Protein AF-F6TIZ2-F1 (afdb_monomer_lite)

Secondary structure (DSSP, 8-state):
--PPP-PPP------------------------PPPP-PPPP---PPPPTT-PPPPPP-----------EEEEETS-HHHHHHHHHHHHTTS--EEEE-TTSTTHHHHHHHHHHHT--EEEEE-SSSS--SSGGGGS--TTB-TTSSB-HHHHHHHHHHHT---HHHHHHHHHHHHHHHHHHHSS--S-EEEGGGGGGSTT----TT-

Foldseek 3Di:
DDDDDDDDDDDDDDDDDDDDDDDDDDDDDDDDDDDDDDDDDDDDDDPDPPDDDDPDDDPDPDPDDDDAAEAEAQQQDPVSLVVQLVCVVVVNHQAYEADLQHPRRLVSLVSCQVSVHQYAHAAELAFAAFQFPLQVDDALQDDPVRTGLHPVRLLVCVVVVSHDLVVLVRRRVSSQVSVCVRNVDGHPYYAYDPRSCPRPPRSDDPPD

InterPro domains:
  IPR006879 Carbohydrate deacetylase YdjC-like [PF04794] (66-201)
  IPR006879 Carbohydrate deacetylase YdjC-like [PTHR31609] (60-201)
  IPR011330 Glycoside hydrolase/deacetylase, beta/alpha-barrel [SSF88713] (66-201)

Organism: Equus caballus (NCBI:txid9796)

Sequence (208 aa):
MVMGGRCRATRGPVGGENKDEVQPRQGVCVGAGPRAASRGGAWTVQPNPLGAEPPAEAPMARPRVRLVVTADDFGYCPRRDEGIVEAFLAGAVTSVSLLVNGAAAESAAELARRHHIPTGLHANLSEGRPVGPARHGTSSLLSPEGFFLGKMGFREAVAAGDVDMPQVREELEAQLSRFRELLGSDPTHVDGHQHVHVLPGGLMPSWA

Structure (mmCIF, N/CA/C/O backbone):
data_AF-F6TIZ2-F1
#
_entry.id   AF-F6TIZ2-F1
#
loop_
_atom_site.group_PDB
_atom_site.id
_atom_site.type_symbol
_atom_site.label_atom_id
_atom_site.label_alt_id
_atom_site.label_comp_id
_atom_site.label_asym_id
_atom_site.label_entity_id
_atom_site.label_seq_id
_atom_site.pdbx_PDB_ins_code
_atom_site.Cartn_x
_atom_site.Cartn_y
_atom_site.Cartn_z
_atom_site.occupancy
_atom_site.B_iso_or_equiv
_atom_site.auth_seq_id
_atom_site.auth_comp_id
_atom_site.auth_asym_id
_atom_site.auth_atom_id
_atom_site.pdbx_PDB_model_num
ATOM 1 N N . MET A 1 1 ? 37.221 27.090 6.535 1.00 44.78 1 MET A N 1
ATOM 2 C CA . MET A 1 1 ? 37.857 26.278 7.593 1.00 44.78 1 MET A CA 1
ATOM 3 C C . MET A 1 1 ? 36.779 25.339 8.120 1.00 44.78 1 MET A C 1
ATOM 5 O O . MET A 1 1 ? 35.969 25.755 8.930 1.00 44.78 1 MET A O 1
ATOM 9 N N . VAL A 1 2 ? 36.656 24.143 7.542 1.00 32.59 2 VAL A N 1
ATOM 10 C CA . VAL A 1 2 ? 35.621 23.163 7.913 1.00 32.59 2 VAL A CA 1
ATOM 11 C C . VAL A 1 2 ? 36.362 21.887 8.284 1.00 32.59 2 VAL A C 1
ATOM 13 O O . VAL A 1 2 ? 36.934 21.230 7.419 1.00 32.59 2 VAL A O 1
ATOM 16 N N . MET A 1 3 ? 36.446 21.610 9.583 1.00 38.50 3 MET A N 1
ATOM 17 C CA . MET A 1 3 ? 37.059 20.398 10.120 1.00 38.50 3 MET A CA 1
ATOM 18 C C . MET A 1 3 ? 35.990 19.311 10.223 1.00 38.50 3 MET A C 1
ATOM 20 O O . MET A 1 3 ? 34.947 19.515 10.840 1.00 38.50 3 MET A O 1
ATOM 24 N N . GLY A 1 4 ? 36.256 18.175 9.580 1.00 33.56 4 GLY A N 1
ATOM 25 C CA . GLY A 1 4 ? 35.383 17.009 9.554 1.00 33.56 4 GLY A CA 1
ATOM 26 C C . GLY A 1 4 ? 35.411 16.212 10.857 1.00 33.56 4 GLY A C 1
ATOM 27 O O . GLY A 1 4 ? 36.468 15.987 11.444 1.00 33.56 4 GLY A O 1
ATOM 28 N N . GLY A 1 5 ? 34.240 15.734 11.272 1.00 32.97 5 GLY A N 1
ATOM 29 C CA . GLY A 1 5 ? 34.091 14.721 12.311 1.00 32.97 5 GLY A CA 1
ATOM 30 C C . GLY A 1 5 ? 34.010 13.327 11.690 1.00 32.97 5 GLY A C 1
ATOM 31 O O . GLY A 1 5 ? 33.121 13.054 10.887 1.00 32.97 5 GLY A O 1
ATOM 32 N N . ARG A 1 6 ? 34.938 12.437 12.057 1.00 35.88 6 ARG A N 1
ATOM 33 C CA . ARG A 1 6 ? 34.835 10.987 11.832 1.00 35.88 6 ARG A CA 1
ATOM 34 C C . ARG A 1 6 ? 34.542 10.324 13.176 1.00 35.88 6 ARG A C 1
ATOM 36 O O . ARG A 1 6 ? 35.386 10.389 14.065 1.00 35.88 6 ARG A O 1
ATOM 43 N N . CYS A 1 7 ? 33.405 9.647 13.302 1.00 33.25 7 CYS A N 1
ATOM 44 C CA . CYS A 1 7 ? 33.145 8.734 14.416 1.00 33.25 7 CYS A CA 1
ATOM 45 C C . CYS A 1 7 ? 33.505 7.302 14.001 1.00 33.25 7 CYS A C 1
ATOM 47 O O . CYS A 1 7 ? 33.041 6.800 12.978 1.00 33.25 7 CYS A O 1
ATOM 49 N N . ARG A 1 8 ? 34.386 6.672 14.787 1.00 35.38 8 ARG A N 1
ATOM 50 C CA . ARG A 1 8 ? 34.803 5.268 14.667 1.00 35.38 8 ARG A CA 1
ATOM 51 C C . ARG A 1 8 ? 33.738 4.340 15.248 1.00 35.38 8 ARG A C 1
ATOM 53 O O . ARG A 1 8 ? 33.218 4.603 16.325 1.00 35.38 8 ARG A O 1
ATOM 60 N N . ALA A 1 9 ? 33.523 3.214 14.574 1.00 33.12 9 ALA A N 1
ATOM 61 C CA . ALA A 1 9 ? 32.824 2.051 15.101 1.00 33.12 9 ALA A CA 1
ATOM 62 C C . ALA A 1 9 ? 33.745 1.235 16.027 1.00 33.12 9 ALA A C 1
ATOM 64 O O . ALA A 1 9 ? 34.895 0.961 15.675 1.00 33.12 9 ALA A O 1
ATOM 65 N N . THR A 1 10 ? 33.230 0.800 17.176 1.00 38.44 10 THR A N 1
ATOM 66 C CA . THR A 1 10 ? 33.828 -0.250 18.010 1.00 38.44 10 THR A CA 1
ATOM 67 C C . THR A 1 10 ? 32.906 -1.467 18.014 1.00 38.44 10 THR A C 1
ATOM 69 O O . THR A 1 10 ? 31.711 -1.365 18.275 1.00 38.44 10 THR A O 1
ATOM 72 N N . ARG A 1 11 ? 33.470 -2.631 17.670 1.00 36.88 11 ARG A N 1
ATOM 73 C CA . ARG A 1 11 ? 32.823 -3.945 17.773 1.00 36.88 11 ARG A CA 1
ATOM 74 C C . ARG A 1 11 ? 32.994 -4.474 19.200 1.00 36.88 11 ARG A C 1
ATOM 76 O O . ARG A 1 11 ? 34.115 -4.486 19.704 1.00 36.88 11 ARG A O 1
ATOM 83 N N . GLY A 1 12 ? 31.899 -4.927 19.806 1.00 33.59 12 GLY A N 1
ATOM 84 C CA . GLY A 1 12 ? 31.856 -5.745 21.025 1.00 33.59 12 GLY A CA 1
ATOM 85 C C . GLY A 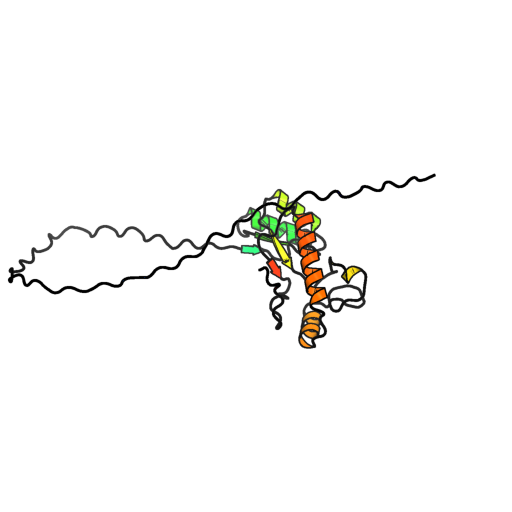1 12 ? 31.253 -7.129 20.726 1.00 33.59 12 GLY A C 1
ATOM 86 O O . GLY A 1 12 ? 30.683 -7.302 19.648 1.00 33.59 12 GLY A O 1
ATOM 87 N N . PRO A 1 13 ? 31.440 -8.127 21.608 1.00 41.06 13 PRO A N 1
ATOM 88 C CA . PRO A 1 13 ? 31.531 -9.535 21.225 1.00 41.06 13 PRO A CA 1
ATOM 89 C C . PRO A 1 13 ? 30.184 -10.270 21.165 1.00 41.06 13 PRO A C 1
ATOM 91 O O . PRO A 1 13 ? 29.240 -9.947 21.880 1.00 41.06 13 PRO A O 1
ATOM 94 N N . VAL A 1 14 ? 30.152 -11.302 20.318 1.00 38.28 14 VAL A N 1
ATOM 95 C CA . VAL A 1 14 ? 29.072 -12.286 20.164 1.00 38.28 14 VAL A CA 1
ATOM 96 C C . VAL A 1 14 ? 29.186 -13.323 21.280 1.00 38.28 14 VAL A C 1
ATOM 98 O O . VAL A 1 14 ? 30.254 -13.908 21.464 1.00 38.28 14 VAL A O 1
ATOM 101 N N . GLY A 1 15 ? 28.098 -13.556 22.010 1.00 30.98 15 GLY A N 1
ATOM 102 C CA . GLY A 1 15 ? 28.008 -14.579 23.043 1.00 30.98 15 GLY A CA 1
ATOM 103 C C . GLY A 1 15 ? 26.734 -15.405 22.897 1.00 30.98 15 GLY A C 1
ATOM 104 O O . GLY A 1 15 ? 25.659 -14.835 22.765 1.00 30.98 15 GLY A O 1
ATOM 105 N N . GLY A 1 16 ? 26.909 -16.727 22.992 1.00 30.83 16 GLY A N 1
ATOM 106 C CA . GLY A 1 16 ? 25.904 -17.697 23.429 1.00 30.83 16 GLY A CA 1
ATOM 107 C C . GLY A 1 16 ? 25.005 -18.276 22.342 1.00 30.83 16 GLY A C 1
ATOM 108 O O . GLY A 1 16 ? 24.236 -17.543 21.747 1.00 30.83 16 GLY A O 1
ATOM 109 N N . GLU A 1 17 ? 25.075 -19.599 22.151 1.00 37.38 17 GLU A N 1
ATOM 110 C CA . GLU A 1 17 ? 23.897 -20.483 22.129 1.00 37.38 17 GLU A CA 1
ATOM 111 C C . GLU A 1 17 ? 24.341 -21.959 22.086 1.00 37.38 17 GLU A C 1
ATOM 113 O O . GLU A 1 17 ? 24.986 -22.426 21.144 1.00 37.38 17 GLU A O 1
ATOM 118 N N . ASN A 1 18 ? 24.035 -22.672 23.176 1.00 35.12 18 ASN A N 1
ATOM 119 C CA . ASN A 1 18 ? 24.206 -24.114 23.339 1.00 35.12 18 ASN A CA 1
ATOM 120 C C . ASN A 1 18 ? 23.162 -24.863 22.501 1.00 35.12 18 ASN A C 1
ATOM 122 O O . ASN A 1 18 ? 21.994 -24.483 22.463 1.00 35.12 18 ASN A O 1
ATOM 126 N N . LYS A 1 19 ? 23.590 -25.955 21.863 1.00 32.00 19 LYS A N 1
ATOM 127 C CA . LYS A 1 19 ? 22.731 -26.901 21.147 1.00 32.00 19 LYS A CA 1
ATOM 128 C C . LYS A 1 19 ? 22.425 -28.085 22.063 1.00 32.00 19 LYS A C 1
ATOM 130 O O . LYS A 1 19 ? 23.288 -28.943 22.225 1.00 32.00 19 LYS A O 1
ATOM 135 N N . ASP A 1 20 ? 21.209 -28.143 22.595 1.00 36.22 20 ASP A N 1
ATOM 136 C CA . ASP A 1 20 ? 20.697 -29.327 23.288 1.00 36.22 20 ASP A CA 1
ATOM 137 C C . ASP A 1 20 ? 19.969 -30.258 22.302 1.00 36.22 20 ASP A C 1
ATOM 139 O O . ASP A 1 20 ? 18.889 -29.982 21.785 1.00 36.22 20 ASP A O 1
ATOM 143 N N . GLU A 1 21 ? 20.694 -31.324 21.977 1.00 34.09 21 GLU A N 1
ATOM 144 C CA . GLU A 1 21 ? 20.298 -32.730 21.844 1.00 34.09 21 GLU A CA 1
ATOM 145 C C . GLU A 1 21 ? 18.801 -33.088 21.674 1.00 34.09 21 GLU A C 1
ATOM 147 O O . GLU A 1 21 ? 17.986 -33.030 22.592 1.00 34.09 21 GLU A O 1
ATOM 152 N N . VAL A 1 22 ? 18.480 -33.607 20.484 1.00 34.28 22 VAL A N 1
ATOM 153 C CA . VAL A 1 22 ? 17.236 -34.317 20.150 1.00 34.28 22 VAL A CA 1
ATOM 154 C C . VAL A 1 22 ? 17.375 -35.795 20.534 1.00 34.28 22 VAL A C 1
ATOM 156 O O . VAL A 1 22 ? 18.275 -36.472 20.040 1.00 34.28 22 VAL A O 1
ATOM 159 N N . GLN A 1 23 ? 16.441 -36.331 21.327 1.00 36.97 23 GLN A N 1
ATOM 160 C CA . GLN A 1 23 ? 16.277 -37.779 21.535 1.00 36.97 23 GLN A CA 1
ATOM 161 C C . GLN A 1 23 ? 14.885 -38.261 21.075 1.00 36.97 23 GLN A C 1
ATOM 163 O O . GLN A 1 23 ? 13.884 -37.677 21.487 1.00 36.97 23 GLN A O 1
ATOM 168 N N . PRO A 1 24 ? 14.778 -39.357 20.293 1.00 37.44 24 PRO A N 1
ATOM 169 C CA . PRO A 1 24 ? 13.508 -40.016 19.994 1.00 37.44 24 PRO A CA 1
ATOM 170 C C . PRO A 1 24 ? 13.362 -41.333 20.778 1.00 37.44 24 PRO A C 1
ATOM 172 O O . PRO A 1 24 ? 14.269 -42.164 20.762 1.00 37.44 24 PRO A O 1
ATOM 175 N N . ARG A 1 25 ? 12.206 -41.585 21.412 1.00 33.75 25 ARG A N 1
ATOM 176 C CA . ARG A 1 25 ? 11.805 -42.930 21.892 1.00 33.75 25 ARG A CA 1
ATOM 177 C C . ARG A 1 25 ? 10.293 -43.121 21.698 1.00 33.75 25 ARG A C 1
ATOM 179 O O . ARG A 1 25 ? 9.511 -42.316 22.179 1.00 33.75 25 ARG A O 1
ATOM 186 N N . GLN A 1 26 ? 9.901 -43.968 20.741 1.00 34.50 26 GLN A N 1
ATOM 187 C CA . GLN A 1 26 ? 9.411 -45.353 20.914 1.00 34.50 26 GLN A CA 1
ATOM 188 C C . GLN A 1 26 ? 8.013 -45.454 21.554 1.00 34.50 26 GLN A C 1
ATOM 190 O O . GLN A 1 26 ? 7.816 -45.088 22.706 1.00 34.50 26 GLN A O 1
ATOM 195 N N . GLY A 1 27 ? 7.051 -45.964 20.774 1.00 31.88 27 GLY A N 1
ATOM 196 C CA . GLY A 1 27 ? 5.665 -46.185 21.191 1.00 31.88 27 GLY A CA 1
ATOM 197 C C . GLY A 1 27 ? 5.403 -47.550 21.817 1.00 31.88 27 GLY A C 1
ATOM 198 O O . GLY A 1 27 ? 6.297 -48.385 21.871 1.00 31.88 27 GLY A O 1
ATOM 199 N N . VAL A 1 28 ? 4.152 -47.781 22.228 1.00 33.91 28 VAL A N 1
ATOM 200 C CA . VAL A 1 28 ? 3.601 -49.108 22.533 1.00 33.91 28 VAL A CA 1
ATOM 201 C C . VAL A 1 28 ? 2.084 -49.107 22.286 1.00 33.91 28 VAL A C 1
ATOM 203 O O . VAL A 1 28 ? 1.350 -48.325 22.887 1.00 33.91 28 VAL A O 1
ATOM 206 N N . CYS A 1 29 ? 1.624 -50.031 21.439 1.00 35.12 29 CYS A N 1
ATOM 207 C CA . CYS A 1 29 ? 0.244 -50.512 21.385 1.00 35.12 29 CYS A CA 1
ATOM 208 C C . CYS A 1 29 ? 0.107 -51.756 22.281 1.00 35.12 29 CYS A C 1
ATOM 210 O O . CYS A 1 29 ? 0.908 -52.681 22.170 1.00 35.12 29 CYS A O 1
ATOM 212 N N . VAL A 1 30 ? -0.935 -51.814 23.110 1.00 39.12 30 VAL A N 1
ATOM 213 C CA . VAL A 1 30 ? -1.431 -53.016 23.816 1.00 39.12 30 VAL A CA 1
ATOM 214 C C . VAL A 1 30 ? -2.931 -52.779 24.011 1.00 39.12 30 VAL A C 1
ATOM 216 O O . VAL A 1 30 ? -3.314 -51.672 24.364 1.00 39.12 30 VAL A O 1
ATOM 219 N N . GLY A 1 31 ? -3.880 -53.680 23.792 1.00 32.38 31 GLY A N 1
ATOM 220 C CA . GLY A 1 31 ? -3.885 -55.122 23.587 1.00 32.38 31 GLY A CA 1
ATOM 221 C C . GLY A 1 31 ? -5.218 -55.605 24.170 1.00 32.38 31 GLY A C 1
ATOM 222 O O . GLY A 1 31 ? -5.492 -55.376 25.345 1.00 32.38 31 GLY A O 1
ATOM 223 N N . ALA A 1 32 ? -6.081 -56.189 23.339 1.00 39.38 32 ALA A N 1
ATOM 224 C CA . ALA A 1 32 ? -7.391 -56.696 23.738 1.00 39.38 32 ALA A CA 1
ATOM 225 C C . ALA A 1 32 ? -7.259 -57.967 24.600 1.00 39.38 32 ALA A C 1
ATOM 227 O O . ALA A 1 32 ? -6.494 -58.868 24.260 1.00 39.38 32 ALA A O 1
ATOM 228 N N . GLY A 1 33 ? -8.039 -58.052 25.682 1.00 32.88 33 GLY A N 1
ATOM 229 C CA . 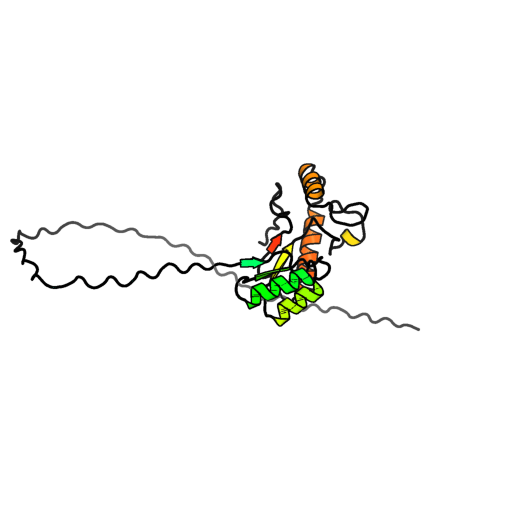GLY A 1 33 ? -8.191 -59.244 26.525 1.00 32.88 33 GLY A CA 1
ATOM 230 C C . GLY A 1 33 ? -9.655 -59.722 26.577 1.00 32.88 33 GLY A C 1
ATOM 231 O O . GLY A 1 33 ? -10.557 -58.901 26.394 1.00 32.88 33 GLY A O 1
ATOM 232 N N . PRO A 1 34 ? -9.922 -61.030 26.775 1.00 38.28 34 PRO A N 1
ATOM 233 C CA . PRO A 1 34 ? -11.210 -61.640 26.461 1.00 38.28 34 PRO A CA 1
ATOM 234 C C . PRO A 1 34 ? -12.205 -61.725 27.633 1.00 38.28 34 PRO A C 1
ATOM 236 O O . PRO A 1 34 ? -11.893 -61.533 28.804 1.00 38.28 34 PRO A O 1
ATOM 239 N N . ARG A 1 35 ? -13.436 -62.035 27.218 1.00 37.88 35 ARG A N 1
ATOM 240 C CA . ARG A 1 35 ? -14.730 -62.086 27.912 1.00 37.88 35 ARG A CA 1
ATOM 241 C C . ARG A 1 35 ? -14.772 -62.964 29.170 1.00 37.88 35 ARG A C 1
ATOM 243 O O . ARG A 1 35 ? -14.388 -64.129 29.127 1.00 37.88 35 ARG A O 1
ATOM 250 N N . ALA A 1 36 ? -15.427 -62.451 30.213 1.00 37.31 36 ALA A N 1
ATOM 251 C CA . ALA A 1 36 ? -16.027 -63.254 31.274 1.00 37.31 36 ALA A CA 1
ATOM 252 C C . ALA A 1 36 ? -17.531 -63.430 31.005 1.00 37.31 36 ALA A C 1
ATOM 254 O O . ALA A 1 36 ? -18.252 -62.462 30.763 1.00 37.31 36 ALA A O 1
ATOM 255 N N . ALA A 1 37 ? -17.993 -64.679 31.025 1.00 46.03 37 ALA A N 1
ATOM 256 C CA . ALA A 1 37 ? -19.399 -65.042 30.939 1.00 46.03 37 ALA A CA 1
ATOM 257 C C . ALA A 1 37 ? -20.077 -64.822 32.300 1.00 46.03 37 ALA A C 1
ATOM 259 O O . ALA A 1 37 ? -19.659 -65.411 33.297 1.00 46.03 37 ALA A O 1
ATOM 260 N N . SER A 1 38 ? -21.146 -64.026 32.340 1.00 44.69 38 SER A N 1
ATOM 261 C CA . SER A 1 38 ? -22.076 -63.995 33.469 1.00 44.69 38 SER A CA 1
ATOM 262 C C . SER A 1 38 ? -23.480 -64.385 33.013 1.00 44.69 38 SER A C 1
ATOM 264 O O . SER A 1 38 ? -23.927 -64.118 31.900 1.00 44.69 38 SER A O 1
ATOM 266 N N . ARG A 1 39 ? -24.104 -65.156 33.896 1.00 44.22 39 ARG A N 1
ATOM 267 C CA . ARG A 1 39 ? -25.337 -65.919 33.740 1.00 44.22 39 ARG A CA 1
ATOM 268 C C . ARG A 1 39 ? -26.544 -65.009 33.507 1.00 44.22 39 ARG A C 1
ATOM 270 O O . ARG A 1 39 ? -26.588 -63.893 34.014 1.00 44.22 39 ARG A O 1
ATOM 277 N N . GLY A 1 40 ? -27.527 -65.531 32.774 1.00 46.66 40 GLY A N 1
ATOM 278 C CA . GLY A 1 40 ? -28.787 -64.854 32.489 1.00 46.66 40 GLY A CA 1
ATOM 279 C C . GLY A 1 40 ? -29.500 -64.389 33.758 1.00 46.66 40 GLY A C 1
ATOM 280 O O . GLY A 1 40 ? -29.916 -65.200 34.583 1.00 46.66 40 GLY A O 1
ATOM 281 N N . GLY A 1 41 ? -29.636 -63.072 33.883 1.00 39.41 41 GLY A N 1
ATOM 282 C CA . GLY A 1 41 ? -30.614 -62.421 34.741 1.00 39.41 41 GLY A CA 1
ATOM 283 C C . GLY A 1 41 ? -31.810 -62.017 33.887 1.00 39.41 41 GLY A C 1
ATOM 284 O O . GLY A 1 41 ? -31.645 -61.467 32.798 1.00 39.41 41 GLY A O 1
ATOM 285 N N . ALA A 1 42 ? -33.011 -62.331 34.359 1.00 47.06 42 ALA A N 1
ATOM 286 C CA . ALA A 1 42 ? -34.246 -61.865 33.752 1.00 47.06 42 ALA A CA 1
ATOM 287 C C . ALA A 1 42 ? -34.283 -60.328 33.788 1.00 47.06 42 ALA A C 1
ATOM 289 O O . ALA A 1 42 ? -34.190 -59.724 34.856 1.00 47.06 42 ALA A O 1
ATOM 290 N N . TRP A 1 43 ? -34.415 -59.697 32.622 1.00 36.72 43 TRP A N 1
ATOM 291 C CA . TRP A 1 43 ? -34.643 -58.260 32.518 1.00 36.72 43 TRP A CA 1
ATOM 292 C C . TRP A 1 43 ? -36.105 -57.973 32.860 1.00 36.72 43 TRP A C 1
ATOM 294 O O . TRP A 1 43 ? -36.986 -58.094 32.012 1.00 36.72 43 TRP A O 1
ATOM 304 N N . THR A 1 44 ? -36.389 -57.598 34.104 1.00 48.81 44 THR A N 1
ATOM 305 C CA . THR A 1 44 ? -37.639 -56.900 34.418 1.00 48.81 44 THR A CA 1
ATOM 306 C C . THR A 1 44 ? -37.531 -55.472 33.901 1.00 48.81 44 THR A C 1
ATOM 308 O O . THR A 1 44 ? -36.848 -54.640 34.497 1.00 48.81 44 THR A O 1
ATOM 311 N N . VAL A 1 45 ? -38.198 -55.194 32.780 1.00 48.16 45 VAL A N 1
ATOM 312 C CA . VAL A 1 45 ? -38.428 -53.827 32.304 1.00 48.16 45 VAL A CA 1
ATOM 313 C C . VAL A 1 45 ? -39.382 -53.169 33.296 1.00 48.16 45 VAL A C 1
ATOM 315 O O . VAL A 1 45 ? -40.560 -53.518 33.352 1.00 48.16 45 VAL A O 1
ATOM 318 N N . GLN A 1 46 ? -38.874 -52.252 34.119 1.00 51.06 46 GLN A N 1
ATOM 319 C CA . GLN A 1 46 ? -39.753 -51.377 34.886 1.00 51.06 46 GLN A CA 1
ATOM 320 C C . GLN A 1 46 ? -40.410 -50.397 33.904 1.00 51.06 46 GLN A C 1
ATOM 322 O O . GLN A 1 46 ? -39.690 -49.750 33.139 1.00 51.06 46 GLN A O 1
ATOM 327 N N . PRO A 1 47 ? -41.749 -50.285 33.869 1.00 50.41 47 PRO A N 1
ATOM 328 C CA . PRO A 1 47 ? -42.390 -49.255 33.074 1.00 50.41 47 PRO A CA 1
ATOM 329 C C . PRO A 1 47 ? -41.974 -47.885 33.613 1.00 50.41 47 PRO A C 1
ATOM 331 O O . PRO A 1 47 ? -41.996 -47.643 34.821 1.00 50.41 47 PRO A O 1
ATOM 334 N N . ASN A 1 48 ? -41.580 -47.007 32.694 1.00 56.66 48 ASN A N 1
ATOM 335 C CA . ASN A 1 48 ? -41.292 -45.611 32.983 1.00 56.66 48 ASN A CA 1
ATOM 336 C C . ASN A 1 48 ? -42.528 -44.995 33.671 1.00 56.66 48 ASN A C 1
ATOM 338 O O . ASN A 1 48 ? -43.614 -45.072 33.086 1.00 56.66 48 ASN A O 1
ATOM 342 N N . PRO A 1 49 ? -42.429 -44.432 34.890 1.00 55.06 49 PRO A N 1
ATOM 343 C CA . PRO A 1 49 ? -43.553 -43.724 35.478 1.00 55.06 49 PRO A CA 1
ATOM 344 C C . PRO A 1 49 ? -43.911 -42.556 34.553 1.00 55.06 49 PRO A C 1
ATOM 346 O O . PRO A 1 49 ? -43.102 -41.668 34.289 1.00 55.06 49 PRO A O 1
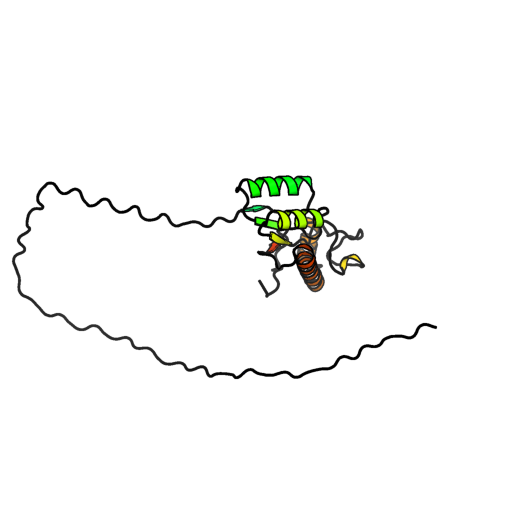ATOM 349 N N . LEU A 1 50 ? -45.123 -42.616 34.002 1.00 59.75 50 LEU A N 1
ATOM 350 C CA . LEU A 1 50 ? -45.706 -41.587 33.150 1.00 59.75 50 LEU A CA 1
ATOM 351 C C . LEU A 1 50 ? -45.651 -40.241 33.891 1.00 59.75 50 LEU A C 1
ATOM 353 O O . LEU A 1 50 ? -46.362 -40.067 34.878 1.00 59.75 50 LEU A O 1
ATOM 357 N N . GLY A 1 51 ? -44.814 -39.306 33.426 1.00 58.25 51 GLY A N 1
ATOM 358 C CA . GLY A 1 51 ? -44.875 -37.911 33.879 1.00 58.25 51 GLY A CA 1
ATOM 359 C C . GLY A 1 51 ? -43.570 -37.117 33.978 1.00 58.25 51 GLY A C 1
ATOM 360 O O . GLY A 1 51 ? -43.645 -35.938 34.304 1.00 58.25 51 GLY A O 1
ATOM 361 N N . ALA A 1 52 ? -42.392 -37.688 33.712 1.00 57.88 52 ALA A N 1
ATOM 362 C CA . ALA A 1 52 ? -41.164 -36.889 33.670 1.00 57.88 52 ALA A CA 1
ATOM 363 C C . ALA A 1 52 ? -40.897 -36.376 32.246 1.00 57.88 52 ALA A C 1
ATOM 365 O O . ALA A 1 52 ? -40.532 -37.152 31.361 1.00 57.88 52 ALA A O 1
ATOM 366 N N . GLU A 1 53 ? -41.082 -35.070 32.036 1.00 56.16 53 GLU A N 1
ATOM 367 C CA . GLU A 1 53 ? -40.552 -34.355 30.869 1.00 56.16 53 GLU A CA 1
ATOM 368 C C . GLU A 1 53 ? -39.034 -34.610 30.777 1.00 56.16 53 GLU A C 1
ATOM 370 O O . GLU A 1 53 ? -38.345 -34.541 31.804 1.00 56.16 53 GLU A O 1
ATOM 375 N N . PRO A 1 54 ? -38.485 -34.926 29.589 1.00 61.03 54 PRO A N 1
ATOM 376 C CA . PRO A 1 54 ? -37.042 -35.042 29.432 1.00 61.03 54 PRO A CA 1
ATOM 377 C C . PRO A 1 54 ? -36.382 -33.712 29.830 1.00 61.03 54 PRO A C 1
ATOM 379 O O . PRO A 1 54 ? -36.949 -32.648 29.565 1.00 61.03 54 PRO A O 1
ATOM 382 N N . PRO A 1 55 ? -35.200 -33.730 30.476 1.00 62.06 55 PRO A N 1
ATOM 383 C CA . PRO A 1 55 ? -34.498 -32.496 30.794 1.00 62.06 55 PRO A CA 1
ATOM 384 C C . PRO A 1 55 ? -34.287 -31.714 29.497 1.00 62.06 55 PRO A C 1
ATOM 386 O O . PRO A 1 55 ? -33.804 -32.274 28.514 1.00 62.06 55 PRO A O 1
ATOM 389 N N . ALA A 1 56 ? -34.679 -30.438 29.498 1.00 65.94 56 ALA A N 1
ATOM 390 C CA . ALA A 1 56 ? -34.453 -29.547 28.371 1.00 65.94 56 ALA A CA 1
ATOM 391 C C . ALA A 1 56 ? -32.973 -29.626 27.975 1.00 65.94 56 ALA A C 1
ATOM 393 O O . ALA A 1 56 ? -32.096 -29.318 28.787 1.00 65.94 56 ALA A O 1
ATOM 394 N N . GLU A 1 57 ? -32.699 -30.090 26.753 1.00 61.75 57 GLU A N 1
ATOM 395 C CA . GLU A 1 57 ? -31.345 -30.112 26.215 1.00 61.75 57 GLU A CA 1
ATOM 396 C C . GLU A 1 57 ? -30.778 -28.694 26.316 1.00 61.75 57 GLU A C 1
ATOM 398 O O . GLU A 1 57 ? -31.344 -27.739 25.775 1.00 61.75 57 GLU A O 1
ATOM 403 N N . ALA A 1 58 ? -29.684 -28.540 27.067 1.00 65.50 58 ALA A N 1
ATOM 404 C CA . ALA A 1 58 ? -28.998 -27.264 27.169 1.00 65.50 58 ALA A CA 1
ATOM 405 C C . ALA A 1 58 ? -28.677 -26.781 25.744 1.00 65.50 58 ALA A C 1
ATOM 407 O O . ALA A 1 58 ? -28.144 -27.570 24.957 1.00 65.50 58 ALA A O 1
ATOM 408 N N . PRO A 1 59 ? -28.999 -25.525 25.381 1.00 66.94 59 PRO A N 1
ATOM 409 C CA . PRO A 1 59 ? -28.800 -25.053 24.021 1.00 66.94 59 PRO A CA 1
ATOM 410 C C . PRO A 1 59 ? -27.327 -25.223 23.663 1.00 66.94 59 PRO A C 1
ATOM 412 O O . PRO A 1 59 ? -26.455 -24.609 24.282 1.00 66.94 59 PRO A O 1
ATOM 415 N N . MET A 1 60 ? -27.048 -26.085 22.681 1.00 66.19 60 MET A N 1
ATOM 416 C CA . MET A 1 60 ? -25.698 -26.266 22.169 1.00 66.19 60 MET A CA 1
ATOM 417 C C . MET A 1 60 ? -25.160 -24.895 21.766 1.00 66.19 60 MET A C 1
ATOM 419 O O . MET A 1 60 ? -25.759 -24.201 20.940 1.00 66.19 60 MET A O 1
ATOM 423 N N . ALA A 1 61 ? -24.060 -24.477 22.396 1.00 73.00 61 ALA A N 1
ATOM 424 C CA . ALA A 1 61 ? -23.431 -23.201 22.109 1.00 73.00 61 ALA A CA 1
ATOM 425 C C . ALA A 1 61 ? -23.137 -23.138 20.608 1.00 73.00 61 ALA A C 1
ATOM 427 O O . ALA A 1 61 ? -22.345 -23.926 20.088 1.00 73.00 61 ALA A O 1
ATOM 428 N N . ARG A 1 62 ? -23.811 -22.226 19.898 1.00 73.62 62 ARG A N 1
ATOM 429 C CA . ARG A 1 62 ? -23.551 -22.021 18.473 1.00 73.62 62 ARG A CA 1
ATOM 430 C C . ARG A 1 62 ? -22.061 -21.710 18.304 1.00 73.62 62 ARG A C 1
ATOM 432 O O . ARG A 1 62 ? -21.538 -20.906 19.086 1.00 73.62 62 ARG A O 1
ATOM 439 N N . PRO A 1 63 ? -21.373 -22.321 17.324 1.00 75.88 63 PRO A N 1
ATOM 440 C CA . PRO A 1 63 ? -19.966 -22.035 17.100 1.00 75.88 63 PRO A CA 1
ATOM 441 C C . PRO A 1 63 ? -19.798 -20.530 16.886 1.00 75.88 63 PRO A C 1
ATOM 443 O O . PRO A 1 63 ? -20.499 -19.917 16.078 1.00 75.88 63 PRO A O 1
ATOM 446 N N . ARG A 1 64 ? -18.904 -19.919 17.668 1.00 84.50 64 ARG A N 1
ATOM 447 C CA . ARG A 1 64 ? -18.592 -18.497 17.530 1.00 84.50 64 ARG A CA 1
ATOM 448 C C . ARG A 1 64 ? -17.787 -18.316 16.249 1.00 84.50 64 ARG A C 1
ATOM 450 O O . ARG A 1 64 ? -16.661 -18.793 16.157 1.00 84.50 64 ARG A O 1
ATOM 457 N N . VAL A 1 65 ? -18.371 -17.629 15.274 1.00 88.75 65 VAL A N 1
ATOM 458 C CA . VAL A 1 65 ? -17.671 -17.212 14.057 1.00 88.75 65 VAL A CA 1
ATOM 459 C C . VAL A 1 65 ? -16.951 -15.901 14.354 1.00 88.75 65 VAL A C 1
ATOM 461 O O . VAL A 1 65 ? -17.569 -14.950 14.831 1.00 88.75 65 VAL A O 1
ATOM 464 N N . ARG A 1 66 ? -15.645 -15.846 14.078 1.00 90.94 66 ARG A N 1
ATOM 465 C CA . ARG A 1 66 ? -14.891 -14.589 14.041 1.00 90.94 66 ARG A CA 1
ATOM 466 C C . ARG A 1 66 ? -14.896 -14.083 12.602 1.00 90.94 66 ARG A C 1
ATOM 468 O O . ARG A 1 66 ? -14.288 -14.710 11.742 1.00 90.94 66 ARG A O 1
ATOM 475 N N . LEU A 1 67 ? -15.581 -12.971 12.359 1.00 93.62 67 LEU A N 1
ATOM 476 C CA . LEU A 1 67 ? -15.589 -12.283 11.071 1.00 93.62 67 LEU A CA 1
ATOM 477 C C . LEU A 1 67 ? -14.670 -11.061 11.153 1.00 93.62 67 LEU A C 1
ATOM 479 O O . LEU A 1 67 ? -14.760 -10.293 12.109 1.00 93.62 67 LEU A O 1
ATOM 483 N N . VAL A 1 68 ? -13.797 -10.905 10.160 1.00 95.94 68 VAL A N 1
ATOM 484 C CA . VAL A 1 68 ? -12.993 -9.698 9.944 1.00 95.94 68 VAL A CA 1
ATOM 485 C C . VAL A 1 68 ? -13.497 -9.058 8.657 1.00 95.94 68 VAL A C 1
ATOM 487 O O . VAL A 1 68 ? -13.543 -9.716 7.621 1.00 95.94 68 VAL A O 1
ATOM 490 N N . VAL A 1 69 ? -13.914 -7.800 8.744 1.00 97.94 69 VAL A N 1
ATOM 491 C CA . VAL A 1 69 ? -14.326 -6.971 7.612 1.00 97.94 69 VAL A CA 1
ATOM 492 C C . VAL A 1 69 ? -13.243 -5.919 7.407 1.00 97.94 69 VAL A C 1
ATOM 494 O O . VAL A 1 69 ? -13.142 -4.978 8.196 1.00 97.94 69 VAL A O 1
ATOM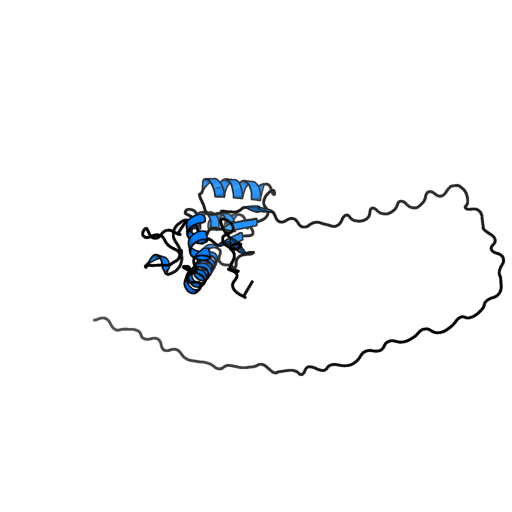 497 N N . THR A 1 70 ? -12.422 -6.107 6.376 1.00 98.19 70 THR A N 1
ATOM 498 C CA . THR A 1 70 ? -11.392 -5.143 5.979 1.00 98.19 70 THR A CA 1
ATOM 499 C C . THR A 1 70 ? -11.952 -4.191 4.928 1.00 98.19 70 THR A C 1
ATOM 501 O O . THR A 1 70 ? -12.578 -4.638 3.969 1.00 98.19 70 THR A O 1
ATOM 504 N N . ALA A 1 71 ? -11.752 -2.887 5.120 1.00 98.31 71 ALA A N 1
ATOM 505 C CA . ALA A 1 71 ? -11.992 -1.893 4.081 1.00 98.31 71 ALA A CA 1
ATOM 506 C C . ALA A 1 71 ? -10.695 -1.587 3.319 1.00 98.31 71 ALA A C 1
ATOM 508 O O . ALA A 1 71 ? -9.703 -1.157 3.916 1.00 98.31 71 ALA A O 1
ATOM 509 N N . ASP A 1 72 ? -10.736 -1.794 2.007 1.00 97.69 72 ASP A N 1
ATOM 510 C CA . ASP A 1 72 ? -9.611 -1.564 1.105 1.00 97.69 72 ASP A CA 1
ATOM 511 C C . ASP A 1 72 ? -9.433 -0.077 0.774 1.00 97.69 72 ASP A C 1
ATOM 513 O O . ASP A 1 72 ? -10.323 0.757 0.974 1.00 97.69 72 ASP A O 1
ATOM 517 N N . ASP A 1 73 ? -8.272 0.231 0.201 1.00 97.56 73 ASP A N 1
ATOM 518 C CA . ASP A 1 73 ? -7.909 1.539 -0.333 1.00 97.56 73 ASP A CA 1
ATOM 519 C C . ASP A 1 73 ? -7.951 2.713 0.664 1.00 97.56 73 ASP A C 1
ATOM 521 O O . ASP A 1 73 ? -8.179 3.870 0.280 1.00 97.56 73 ASP A O 1
ATOM 525 N N . PHE A 1 74 ? -7.710 2.446 1.943 1.00 98.62 74 PHE A N 1
ATOM 526 C CA . PHE A 1 74 ? -7.487 3.510 2.913 1.00 98.62 74 PHE A CA 1
ATOM 527 C C . PHE A 1 74 ? -6.217 4.284 2.522 1.00 98.62 74 PHE A C 1
ATOM 529 O O . PHE A 1 74 ? -5.218 3.680 2.142 1.00 98.62 74 PHE A O 1
ATOM 536 N N . GLY A 1 75 ? -6.242 5.615 2.543 1.00 98.38 75 GLY A N 1
ATOM 537 C CA . GLY A 1 75 ? -5.173 6.477 2.023 1.00 98.38 75 GLY A CA 1
ATOM 538 C C . GLY A 1 75 ? -5.307 6.861 0.548 1.00 98.38 75 GLY A C 1
ATOM 539 O O . GLY A 1 75 ? -4.473 7.613 0.039 1.00 98.38 75 GLY A O 1
ATOM 540 N N . TYR A 1 76 ? -6.350 6.407 -0.156 1.00 97.81 76 TYR A N 1
ATOM 541 C CA . TYR A 1 76 ? -6.579 6.797 -1.552 1.00 97.81 76 TYR A CA 1
ATOM 542 C C . TYR A 1 76 ? -6.951 8.279 -1.683 1.00 97.81 76 TYR A C 1
ATOM 544 O O . TYR A 1 76 ? -6.346 9.016 -2.463 1.00 97.81 76 TYR A O 1
ATOM 552 N N . CYS A 1 77 ? -7.958 8.727 -0.926 1.00 98.06 77 CYS A N 1
ATOM 553 C CA . CYS A 1 77 ? -8.374 10.126 -0.879 1.00 98.06 77 CYS A CA 1
ATOM 554 C C . CYS A 1 77 ? -9.145 10.443 0.415 1.00 98.06 77 CYS A C 1
ATOM 556 O O . CYS A 1 77 ? -9.827 9.560 0.943 1.00 98.06 77 CYS A O 1
ATOM 558 N N . PRO A 1 78 ? -9.162 11.715 0.869 1.00 98.31 78 PRO A N 1
ATOM 559 C CA . PRO A 1 78 ? -9.746 12.068 2.166 1.00 98.31 78 PRO A CA 1
ATOM 560 C C . PRO A 1 78 ? -11.219 11.670 2.308 1.00 98.31 78 PRO A C 1
ATOM 562 O O . PRO A 1 78 ? -11.627 11.133 3.329 1.00 98.31 78 PRO A O 1
ATOM 565 N N . ARG A 1 79 ? -12.016 11.843 1.244 1.00 98.25 79 ARG A N 1
ATOM 566 C CA . ARG A 1 79 ? -13.447 11.488 1.248 1.00 98.25 79 ARG A CA 1
ATOM 567 C C . ARG A 1 79 ? -13.694 9.989 1.428 1.00 98.25 79 ARG A C 1
ATOM 569 O O . ARG A 1 79 ? -14.708 9.608 2.001 1.00 98.25 79 ARG A O 1
ATOM 576 N N . ARG A 1 80 ? -12.815 9.138 0.885 1.00 98.31 80 ARG A N 1
ATOM 577 C CA . ARG A 1 80 ? -12.908 7.683 1.064 1.00 98.31 80 ARG A CA 1
ATOM 578 C C . ARG A 1 80 ? -12.533 7.317 2.495 1.00 98.31 80 ARG A C 1
ATOM 580 O O . ARG A 1 80 ? -13.258 6.561 3.132 1.00 98.31 80 ARG A O 1
ATOM 587 N N . ASP A 1 81 ? -11.453 7.907 2.991 1.00 98.75 81 ASP A N 1
ATOM 588 C CA . ASP A 1 81 ? -10.938 7.660 4.334 1.00 98.75 81 ASP A CA 1
ATOM 589 C C . ASP A 1 81 ? -11.953 8.058 5.412 1.00 98.75 81 ASP A C 1
ATOM 591 O O . ASP A 1 81 ? -12.177 7.296 6.348 1.00 98.75 81 ASP A O 1
ATOM 595 N N . GLU A 1 82 ? -12.634 9.195 5.244 1.00 98.56 82 GLU A N 1
ATOM 596 C CA . GLU A 1 82 ? -13.730 9.635 6.116 1.00 98.56 82 GLU A CA 1
ATOM 597 C C . GLU A 1 82 ? -14.856 8.594 6.198 1.00 98.56 82 GLU A C 1
ATOM 599 O O . GLU A 1 82 ? -15.263 8.216 7.297 1.00 98.56 82 GLU A O 1
ATOM 604 N N . GLY A 1 83 ? -15.314 8.075 5.054 1.00 98.69 83 GLY A N 1
ATOM 605 C CA . GLY A 1 83 ? -16.361 7.049 5.018 1.00 98.69 83 GLY A CA 1
ATOM 606 C C . GLY A 1 83 ? -15.917 5.712 5.622 1.00 98.69 83 GLY A C 1
ATOM 607 O O . GLY A 1 83 ? -16.697 5.048 6.304 1.00 98.69 83 GLY A O 1
ATOM 608 N N . ILE A 1 84 ? -14.653 5.323 5.423 1.00 98.75 84 ILE A N 1
ATOM 609 C CA . ILE A 1 84 ? -14.076 4.122 6.045 1.00 98.75 84 ILE A CA 1
ATOM 610 C C . ILE A 1 84 ? -14.019 4.280 7.570 1.00 98.75 84 ILE A C 1
ATOM 612 O O . ILE A 1 84 ? -14.402 3.363 8.298 1.00 98.75 84 ILE A O 1
ATOM 616 N N . VAL A 1 85 ? -13.587 5.444 8.064 1.00 98.81 85 VAL A N 1
ATOM 617 C CA . VAL A 1 85 ? -13.557 5.744 9.502 1.00 98.81 85 VAL A CA 1
ATOM 618 C C . VAL A 1 85 ? -14.967 5.733 10.087 1.00 98.81 85 VAL A C 1
ATOM 620 O O . VAL A 1 85 ? -15.172 5.136 11.141 1.00 98.81 85 VAL A O 1
ATOM 623 N N . GLU A 1 86 ? -15.950 6.322 9.406 1.00 98.75 86 GLU A N 1
ATOM 624 C CA . GLU A 1 86 ? -17.354 6.271 9.828 1.00 98.75 86 GLU A CA 1
ATOM 625 C C . GLU A 1 86 ? -17.848 4.820 9.954 1.00 98.75 86 GLU A C 1
ATOM 627 O O . GLU A 1 86 ? -18.400 4.438 10.989 1.00 98.75 86 GLU A O 1
ATOM 632 N N . ALA A 1 87 ? -17.579 3.980 8.951 1.00 98.69 87 ALA A N 1
ATOM 633 C CA . ALA A 1 87 ? -17.961 2.570 8.963 1.00 98.69 87 ALA A CA 1
ATOM 634 C C . ALA A 1 87 ? -17.254 1.762 10.069 1.00 98.69 87 ALA A C 1
ATOM 636 O O . ALA A 1 87 ? -17.863 0.862 10.658 1.00 98.69 87 ALA A O 1
ATOM 637 N N . PHE A 1 88 ? -15.993 2.084 10.379 1.00 98.69 88 PHE A N 1
ATOM 638 C CA . PHE A 1 88 ? -15.256 1.483 11.494 1.00 98.69 88 PHE A CA 1
ATOM 639 C C . PHE A 1 88 ? -15.855 1.886 12.846 1.00 98.69 88 PHE A C 1
ATOM 641 O O . PHE A 1 88 ? -16.124 1.030 13.686 1.00 98.69 88 PHE A O 1
ATOM 648 N N . LEU A 1 89 ? -16.138 3.177 13.046 1.00 98.44 89 LEU A N 1
ATOM 649 C CA . LEU A 1 89 ? -16.743 3.684 14.282 1.00 98.44 89 LEU A CA 1
ATOM 650 C C . LEU A 1 89 ? -18.168 3.154 14.500 1.00 98.44 89 LEU A C 1
ATOM 652 O O . LEU A 1 89 ? -18.584 2.972 15.643 1.00 98.44 89 LEU A O 1
ATOM 656 N N . ALA A 1 90 ? -18.894 2.853 13.421 1.00 98.50 90 ALA A N 1
ATOM 657 C CA . ALA A 1 90 ? -20.194 2.187 13.466 1.00 98.50 90 ALA A CA 1
ATOM 658 C C . ALA A 1 90 ? -20.108 0.661 13.700 1.00 98.50 90 ALA A C 1
ATOM 660 O O . ALA A 1 90 ? -21.139 0.012 13.878 1.00 98.50 90 ALA A O 1
ATOM 661 N N . GLY A 1 91 ? -18.906 0.073 13.695 1.00 97.69 91 GLY A N 1
ATOM 662 C CA . GLY A 1 91 ? -18.674 -1.359 13.911 1.00 97.69 91 GLY A CA 1
ATOM 663 C C . GLY A 1 91 ? -18.947 -2.256 12.698 1.00 97.69 91 GLY A C 1
ATOM 664 O O . GLY A 1 91 ? -18.945 -3.478 12.840 1.00 97.69 91 GLY A O 1
ATOM 665 N N . ALA A 1 92 ? -19.185 -1.679 11.516 1.00 98.00 92 ALA A N 1
ATOM 666 C CA . ALA A 1 92 ? -19.386 -2.435 10.278 1.00 98.00 92 ALA A CA 1
ATOM 667 C C . ALA A 1 92 ? -18.057 -2.923 9.676 1.00 98.00 92 ALA A C 1
ATOM 669 O O . ALA A 1 92 ? -17.992 -4.016 9.115 1.00 98.00 92 ALA A O 1
ATOM 670 N N . VAL A 1 93 ? -17.002 -2.117 9.815 1.00 98.38 93 VAL A N 1
ATOM 671 C CA . VAL A 1 93 ? -15.624 -2.435 9.417 1.00 98.38 93 VAL A CA 1
ATOM 672 C C . VAL A 1 93 ? -14.810 -2.740 10.670 1.00 98.38 93 VAL A C 1
ATOM 674 O O . VAL A 1 93 ? -14.943 -2.058 11.682 1.00 98.38 93 VAL A O 1
ATOM 677 N N . THR A 1 94 ? -13.956 -3.759 10.614 1.00 98.12 94 THR A N 1
ATOM 678 C CA . THR A 1 94 ? -13.110 -4.173 11.747 1.00 98.12 94 THR A CA 1
ATOM 679 C C . THR A 1 94 ? -11.625 -3.880 11.538 1.00 98.12 94 THR A C 1
ATOM 681 O O . THR A 1 94 ? -10.859 -3.914 12.499 1.00 98.12 94 THR A O 1
ATOM 684 N N . SER A 1 95 ? -11.209 -3.638 10.296 1.00 98.31 95 SER A N 1
ATOM 685 C CA . SER A 1 95 ? -9.820 -3.382 9.895 1.00 98.31 95 SER A CA 1
ATOM 686 C C . SER A 1 95 ? -9.767 -2.616 8.575 1.00 98.31 95 SER A C 1
ATOM 688 O O . SER A 1 95 ? -10.760 -2.534 7.858 1.00 98.31 95 SER A O 1
ATOM 690 N N . VAL A 1 96 ? -8.608 -2.061 8.237 1.00 98.75 96 VAL A N 1
ATOM 691 C CA . VAL A 1 96 ? -8.387 -1.346 6.969 1.00 98.75 96 VAL A CA 1
ATOM 692 C C . VAL A 1 96 ? -7.079 -1.779 6.321 1.00 98.75 96 VAL A C 1
ATOM 694 O O . VAL A 1 96 ? -6.158 -2.175 7.037 1.00 98.75 96 VAL A O 1
ATOM 697 N N . SER A 1 97 ? -6.975 -1.638 5.002 1.00 98.50 97 SER A N 1
ATOM 698 C CA . SER A 1 97 ? -5.729 -1.829 4.250 1.00 98.50 97 SER A CA 1
ATOM 699 C C . SER A 1 97 ? -5.258 -0.492 3.678 1.00 98.50 97 SER A C 1
ATOM 701 O O . SER A 1 97 ? -5.962 0.149 2.898 1.00 98.50 97 SER A O 1
ATOM 703 N N . LEU A 1 98 ? -4.069 -0.048 4.094 1.00 98.81 98 LEU A N 1
ATOM 704 C CA . LEU A 1 98 ? -3.501 1.254 3.743 1.00 98.81 98 LEU A CA 1
ATOM 705 C C . LEU A 1 98 ? -2.693 1.190 2.441 1.00 98.81 98 LEU A C 1
ATOM 707 O O . LEU A 1 98 ? -1.690 0.477 2.359 1.00 98.81 98 LEU A O 1
ATOM 711 N N . LEU A 1 99 ? -3.067 2.025 1.474 1.00 98.38 99 LEU A N 1
ATOM 712 C CA . LEU A 1 99 ? -2.264 2.385 0.309 1.00 98.38 99 LEU A CA 1
ATOM 713 C C . LEU A 1 99 ? -1.203 3.411 0.712 1.00 98.38 99 LEU A C 1
ATOM 715 O O . LEU A 1 99 ? -1.452 4.614 0.744 1.00 98.38 99 LEU A O 1
ATOM 719 N N . VAL A 1 100 ? 0.013 2.946 0.986 1.00 98.44 100 VAL A N 1
ATOM 720 C CA . VAL A 1 100 ? 1.121 3.813 1.433 1.00 98.44 100 VAL A CA 1
ATOM 721 C C . VAL A 1 100 ? 1.643 4.775 0.362 1.00 98.44 100 VAL A C 1
ATOM 723 O O . VAL A 1 100 ? 2.342 5.730 0.691 1.00 98.44 100 VAL A O 1
ATOM 726 N N . ASN A 1 101 ? 1.318 4.524 -0.909 1.00 97.38 101 ASN A N 1
ATOM 727 C CA . ASN A 1 101 ? 1.601 5.419 -2.031 1.00 97.38 101 ASN A CA 1
ATOM 728 C C . ASN A 1 101 ? 0.379 6.259 -2.454 1.00 97.38 101 ASN A C 1
ATOM 730 O O . ASN A 1 101 ? 0.442 6.972 -3.458 1.00 97.38 101 ASN A O 1
ATOM 734 N N . GLY A 1 102 ? -0.735 6.148 -1.722 1.00 97.19 102 GLY A N 1
ATOM 735 C CA . GLY A 1 102 ? -1.953 6.910 -1.966 1.00 97.19 102 GLY A CA 1
ATOM 736 C C . GLY A 1 102 ? -1.790 8.390 -1.615 1.00 97.19 102 GLY A C 1
ATOM 737 O O . GLY A 1 102 ? -0.990 8.762 -0.759 1.00 97.19 102 GLY A O 1
ATOM 738 N N . ALA A 1 103 ? -2.569 9.254 -2.270 1.00 97.38 103 ALA A N 1
ATOM 739 C CA . ALA A 1 103 ? -2.455 10.706 -2.110 1.00 97.38 103 ALA A CA 1
ATOM 740 C C . ALA A 1 103 ? -2.846 11.212 -0.708 1.00 97.38 103 ALA A C 1
ATOM 742 O O . ALA A 1 103 ? -2.524 12.345 -0.357 1.00 97.38 103 ALA A O 1
ATOM 743 N N . ALA A 1 104 ? -3.560 10.394 0.069 1.00 98.31 104 ALA A N 1
ATOM 744 C CA . ALA A 1 104 ? -4.001 10.692 1.427 1.00 98.31 104 ALA A CA 1
ATOM 745 C C . ALA A 1 104 ? -3.358 9.765 2.476 1.00 98.31 104 ALA A C 1
ATOM 747 O O . ALA A 1 104 ? -3.838 9.710 3.607 1.00 98.31 104 ALA A O 1
ATOM 748 N N . ALA A 1 105 ? -2.285 9.040 2.134 1.00 98.56 105 ALA A N 1
ATOM 749 C CA . ALA A 1 105 ? -1.665 8.037 3.003 1.00 98.56 105 ALA A CA 1
ATOM 750 C C . ALA A 1 105 ? -1.267 8.591 4.383 1.00 98.56 105 ALA A C 1
ATOM 752 O O . ALA A 1 105 ? -1.516 7.952 5.406 1.00 98.56 105 ALA A O 1
ATOM 753 N N . GLU A 1 106 ? -0.692 9.793 4.435 1.00 98.62 106 GLU A N 1
ATOM 754 C CA . GLU A 1 106 ? -0.291 10.454 5.680 1.00 98.62 106 GLU A CA 1
ATOM 755 C C . GLU A 1 106 ? -1.499 10.766 6.572 1.00 98.62 106 GLU A C 1
ATOM 757 O O . GLU A 1 106 ? -1.512 10.405 7.752 1.00 98.62 106 GLU A O 1
ATOM 762 N N . SER A 1 107 ? -2.537 11.390 6.004 1.00 98.69 107 SER A N 1
ATOM 763 C CA . SER A 1 107 ? -3.764 11.718 6.736 1.00 98.69 107 SER A CA 1
ATOM 764 C C . SER A 1 107 ? -4.540 10.467 7.154 1.00 98.69 107 SER A C 1
ATOM 766 O O . SER A 1 107 ? -5.089 10.416 8.253 1.00 98.69 107 SER A O 1
ATOM 768 N N . ALA A 1 108 ? -4.542 9.425 6.324 1.00 98.75 108 ALA A N 1
ATOM 769 C CA . ALA A 1 108 ? -5.139 8.138 6.651 1.00 98.75 108 ALA A CA 1
ATOM 770 C C . ALA A 1 108 ? -4.401 7.468 7.816 1.00 98.75 108 ALA A C 1
ATOM 772 O O . ALA A 1 108 ? -5.027 7.028 8.779 1.00 98.75 108 ALA A O 1
ATOM 773 N N . ALA A 1 109 ? -3.067 7.470 7.806 1.00 98.75 109 ALA A N 1
ATOM 774 C CA . ALA A 1 109 ? -2.272 6.966 8.921 1.00 98.75 109 ALA A CA 1
ATOM 775 C C . ALA A 1 109 ? -2.567 7.724 10.230 1.00 98.75 109 ALA A C 1
ATOM 777 O O . ALA A 1 109 ? -2.691 7.106 11.289 1.00 98.75 109 ALA A O 1
ATOM 778 N N . GLU A 1 110 ? -2.733 9.050 10.180 1.00 98.62 110 GLU A N 1
ATOM 779 C CA . GLU A 1 110 ? -3.178 9.842 11.337 1.00 98.62 110 GLU A CA 1
ATOM 780 C C . GLU A 1 110 ? -4.552 9.410 11.859 1.00 98.62 110 GLU A C 1
ATOM 782 O O . GLU A 1 110 ? -4.725 9.265 13.074 1.00 98.62 110 GLU A O 1
ATOM 787 N N . LEU A 1 111 ? -5.514 9.174 10.965 1.00 98.75 111 LEU A N 1
ATOM 788 C CA . LEU A 1 111 ? -6.846 8.681 11.314 1.00 98.75 111 LEU A CA 1
ATOM 789 C C . LEU A 1 111 ? -6.788 7.281 11.943 1.00 98.75 111 LEU A C 1
ATOM 791 O O . LEU A 1 111 ? -7.391 7.066 12.997 1.00 98.75 111 LEU A O 1
ATOM 795 N N . ALA A 1 112 ? -6.015 6.356 11.365 1.00 98.56 112 ALA A N 1
ATOM 796 C CA . ALA A 1 112 ? -5.821 5.014 11.914 1.00 98.56 112 ALA A CA 1
ATOM 797 C C . ALA A 1 112 ? -5.255 5.055 13.337 1.00 98.56 112 ALA A C 1
ATOM 799 O O . ALA A 1 112 ? -5.794 4.397 14.229 1.00 98.56 112 ALA A O 1
ATOM 800 N N . ARG A 1 113 ? -4.220 5.873 13.582 1.00 98.44 113 ARG A N 1
ATOM 801 C CA . ARG A 1 113 ? -3.639 6.042 14.925 1.00 98.44 113 ARG A CA 1
ATOM 802 C C . ARG A 1 113 ? -4.635 6.670 15.897 1.00 98.44 113 ARG A C 1
ATOM 804 O O . ARG A 1 113 ? -4.773 6.193 17.018 1.00 98.44 113 ARG A O 1
ATOM 811 N N . ARG A 1 114 ? -5.357 7.710 15.471 1.00 98.38 114 ARG A N 1
ATOM 812 C CA . ARG A 1 114 ? -6.357 8.408 16.297 1.00 98.38 114 ARG A CA 1
ATOM 813 C C . ARG A 1 114 ? -7.466 7.471 16.776 1.00 98.38 114 ARG A C 1
ATOM 815 O O . ARG A 1 114 ? -7.861 7.534 17.938 1.00 98.38 114 ARG A O 1
ATOM 822 N N . HIS A 1 115 ? -7.968 6.622 15.885 1.00 98.31 115 HIS A N 1
ATOM 823 C CA . HIS A 1 115 ? -9.100 5.736 16.156 1.00 98.31 115 HIS A CA 1
ATOM 824 C C . HIS A 1 115 ? -8.687 4.303 16.522 1.00 98.31 115 HIS A C 1
ATOM 826 O O . HIS A 1 115 ? -9.559 3.470 16.741 1.00 98.31 115 HIS A O 1
ATOM 832 N N . HIS A 1 116 ? -7.382 4.029 16.648 1.00 97.88 116 HIS A N 1
ATOM 833 C CA . HIS A 1 116 ? -6.828 2.707 16.963 1.00 97.88 116 HIS A CA 1
ATOM 834 C C . HIS A 1 116 ? -7.330 1.611 16.005 1.00 97.88 116 HIS A C 1
ATOM 836 O O . HIS A 1 116 ? -7.681 0.507 16.423 1.00 97.88 116 HIS A O 1
ATOM 842 N N . ILE A 1 117 ? -7.384 1.931 14.710 1.00 98.44 117 ILE A N 1
ATOM 843 C CA . ILE A 1 117 ? -7.893 1.032 13.670 1.00 98.44 117 ILE A CA 1
ATOM 844 C C . ILE A 1 117 ? -6.833 -0.037 13.357 1.00 98.44 117 ILE A C 1
ATOM 846 O O . ILE A 1 117 ? -5.707 0.323 12.993 1.00 98.44 117 ILE A O 1
ATOM 850 N N . PRO A 1 118 ? -7.150 -1.345 13.435 1.00 98.44 118 PRO A N 1
ATOM 851 C CA . PRO A 1 118 ? -6.260 -2.389 12.937 1.00 98.44 118 PRO A CA 1
ATOM 852 C C . PRO A 1 118 ? -5.973 -2.169 11.450 1.00 98.44 118 PRO A C 1
ATOM 854 O O . PRO A 1 118 ? -6.885 -2.184 10.624 1.00 98.44 118 PRO A O 1
ATOM 857 N N . THR A 1 119 ? -4.706 -1.939 11.119 1.00 98.75 119 THR A N 1
ATOM 858 C CA . THR A 1 119 ? -4.294 -1.494 9.782 1.00 98.75 119 THR A CA 1
ATOM 859 C C . THR A 1 119 ? -3.365 -2.536 9.157 1.00 98.75 119 THR A C 1
ATOM 861 O O . THR A 1 119 ? -2.430 -3.013 9.807 1.00 98.75 119 THR A O 1
ATOM 864 N N . GLY A 1 120 ? -3.648 -2.942 7.923 1.00 98.56 120 GLY A N 1
ATOM 865 C CA . GLY A 1 120 ? -2.802 -3.770 7.066 1.00 98.56 120 GLY A CA 1
ATOM 866 C C . GLY A 1 120 ? -2.150 -2.951 5.953 1.00 98.56 120 GLY A C 1
ATOM 867 O O . GLY A 1 120 ? -2.515 -1.797 5.725 1.00 98.56 120 GLY A O 1
ATOM 868 N N . LEU A 1 121 ? -1.177 -3.542 5.264 1.00 98.50 121 LEU A N 1
ATOM 869 C CA . LEU A 1 121 ? -0.566 -2.951 4.074 1.00 98.50 121 LEU A CA 1
ATOM 870 C C . LEU A 1 121 ? -1.347 -3.387 2.830 1.00 98.50 121 LEU A C 1
ATOM 872 O O . LEU A 1 121 ? -1.370 -4.578 2.524 1.00 98.50 121 LEU A O 1
ATOM 876 N N . HIS A 1 122 ? -1.895 -2.417 2.093 1.00 97.69 122 HIS A N 1
ATOM 877 C CA . HIS A 1 122 ? -2.469 -2.644 0.768 1.00 97.69 122 HIS A CA 1
ATOM 878 C C . HIS A 1 122 ? -1.369 -2.530 -0.288 1.00 97.69 122 HIS A C 1
ATOM 880 O O . HIS A 1 122 ? -1.087 -1.442 -0.793 1.00 97.69 122 HIS A O 1
ATOM 886 N N . ALA A 1 123 ? -0.686 -3.638 -0.586 1.00 96.62 123 ALA A N 1
ATOM 887 C CA . ALA A 1 123 ? 0.450 -3.620 -1.503 1.00 96.62 123 ALA A CA 1
ATOM 888 C C . ALA A 1 123 ? 0.010 -3.227 -2.923 1.00 96.62 123 ALA A C 1
ATOM 890 O O . ALA A 1 123 ? -0.925 -3.805 -3.479 1.00 96.62 123 ALA A O 1
ATOM 891 N N . ASN A 1 124 ? 0.693 -2.268 -3.544 1.00 95.88 124 ASN A N 1
ATOM 892 C CA . ASN A 1 124 ? 0.267 -1.705 -4.824 1.00 95.88 124 ASN A CA 1
ATOM 893 C C . ASN A 1 124 ? 1.383 -1.742 -5.874 1.00 95.88 124 ASN A C 1
ATOM 895 O O . ASN A 1 124 ? 2.436 -1.148 -5.692 1.00 95.88 124 ASN A O 1
ATOM 899 N N . LEU A 1 125 ? 1.129 -2.401 -7.004 1.00 94.56 125 LEU A N 1
ATOM 900 C CA . LEU A 1 125 ? 2.039 -2.447 -8.161 1.00 94.56 125 LEU A CA 1
ATOM 901 C C . LEU A 1 125 ? 1.371 -1.930 -9.442 1.00 94.56 125 LEU A C 1
ATOM 903 O O . LEU A 1 125 ? 1.851 -2.177 -10.544 1.00 94.56 125 LEU A O 1
ATOM 907 N N . SER A 1 126 ? 0.210 -1.282 -9.316 1.00 92.44 126 SER A N 1
ATOM 908 C CA . SER A 1 126 ? -0.663 -1.000 -10.460 1.00 92.44 126 SER A CA 1
ATOM 909 C C . SER A 1 126 ? -1.108 0.448 -10.585 1.00 92.44 126 SER A C 1
ATOM 911 O O . SER A 1 126 ? -1.439 0.858 -11.690 1.00 92.44 126 SER A O 1
ATOM 913 N N . GLU A 1 127 ? -1.113 1.240 -9.514 1.00 94.00 127 GLU A N 1
ATOM 914 C CA . GLU A 1 127 ? -1.675 2.593 -9.556 1.00 94.00 127 GLU A CA 1
ATOM 915 C C . GLU A 1 127 ? -0.790 3.622 -8.857 1.00 94.00 127 GLU A C 1
ATOM 917 O O . GLU A 1 127 ? -0.242 3.371 -7.786 1.00 94.00 127 GLU A O 1
ATOM 922 N N . GLY A 1 128 ? -0.684 4.815 -9.441 1.00 94.19 128 GLY A N 1
ATOM 923 C CA . GLY A 1 128 ? 0.107 5.902 -8.877 1.00 94.19 128 GLY A CA 1
ATOM 924 C C . GLY A 1 128 ? 1.606 5.738 -9.124 1.00 94.19 128 GLY A C 1
ATOM 925 O O . GLY A 1 128 ? 2.037 5.035 -10.040 1.00 94.19 128 GLY A O 1
ATOM 926 N N . ARG A 1 129 ? 2.404 6.460 -8.338 1.00 95.69 129 ARG A N 1
ATOM 927 C CA . ARG A 1 129 ? 3.870 6.404 -8.395 1.00 95.69 129 ARG A CA 1
ATOM 928 C C . ARG A 1 129 ? 4.400 5.393 -7.369 1.00 95.69 129 ARG A C 1
ATOM 930 O O . ARG A 1 129 ? 3.748 5.199 -6.339 1.00 95.69 129 ARG A O 1
ATOM 937 N N . PRO A 1 130 ? 5.558 4.766 -7.628 1.00 95.69 130 PRO A N 1
ATOM 938 C CA . PRO A 1 130 ? 6.198 3.863 -6.676 1.00 95.69 130 PRO A CA 1
ATOM 939 C C . PRO A 1 130 ? 6.750 4.622 -5.466 1.00 95.69 130 PRO A C 1
ATOM 941 O O . PRO A 1 130 ? 7.065 5.813 -5.547 1.00 95.69 130 PRO A O 1
ATOM 944 N N . VAL A 1 131 ? 6.928 3.907 -4.359 1.00 95.75 131 VAL A N 1
ATOM 945 C CA . VAL A 1 131 ? 7.611 4.414 -3.158 1.00 95.75 131 VAL A CA 1
ATOM 946 C C . VAL A 1 131 ? 9.119 4.172 -3.254 1.00 95.75 131 VAL A C 1
ATOM 948 O O . VAL A 1 131 ? 9.929 4.996 -2.819 1.00 95.75 131 VAL A O 1
ATOM 951 N N . GLY A 1 132 ? 9.505 3.039 -3.834 1.00 90.00 132 GLY A N 1
ATOM 952 C CA . GLY A 1 132 ? 10.859 2.513 -3.867 1.00 90.00 132 GLY A CA 1
ATOM 953 C C . GLY A 1 132 ? 11.817 3.226 -4.824 1.00 90.00 132 GLY A C 1
ATOM 954 O O . GLY A 1 132 ? 11.522 4.303 -5.357 1.00 90.00 132 GLY A O 1
ATOM 955 N N . PRO A 1 133 ? 13.016 2.650 -5.027 1.00 84.94 133 PRO A N 1
ATOM 956 C CA . PRO A 1 133 ? 14.087 3.248 -5.829 1.00 84.94 133 PRO A CA 1
ATOM 957 C C . PRO A 1 133 ? 13.682 3.552 -7.275 1.00 84.94 133 PRO A C 1
ATOM 959 O O . PRO A 1 133 ? 14.162 4.537 -7.843 1.00 84.94 133 PRO A O 1
ATOM 962 N N . ALA A 1 134 ? 12.753 2.760 -7.826 1.00 83.44 134 ALA A N 1
ATOM 963 C CA . ALA A 1 134 ? 12.208 2.897 -9.174 1.00 83.44 134 ALA A CA 1
ATOM 964 C C . ALA A 1 134 ? 11.687 4.311 -9.485 1.00 83.44 134 ALA A C 1
ATOM 966 O O . ALA A 1 134 ? 11.703 4.730 -10.638 1.00 83.44 134 ALA A O 1
ATOM 967 N N . ARG A 1 135 ? 11.309 5.101 -8.469 1.00 83.12 135 ARG A N 1
ATOM 968 C CA . ARG A 1 135 ? 10.859 6.492 -8.645 1.00 83.12 135 ARG A CA 1
ATOM 969 C C . ARG A 1 135 ? 11.895 7.432 -9.284 1.00 83.12 135 ARG A C 1
ATOM 971 O O . ARG A 1 135 ? 11.517 8.515 -9.717 1.00 83.12 135 ARG A O 1
ATOM 978 N N . HIS A 1 136 ? 13.180 7.064 -9.313 1.00 79.50 136 HIS A N 1
ATOM 979 C CA . HIS A 1 136 ? 14.263 7.911 -9.839 1.00 79.50 136 HIS A CA 1
ATOM 980 C C . HIS A 1 136 ? 14.900 7.394 -11.134 1.00 79.50 136 HIS A C 1
ATOM 982 O O . HIS A 1 136 ? 15.951 7.897 -11.532 1.00 79.50 136 HIS A O 1
ATOM 988 N N . GLY A 1 137 ? 14.322 6.380 -11.775 1.00 80.31 137 GLY A N 1
ATOM 989 C CA . GLY A 1 137 ? 14.927 5.777 -12.955 1.00 80.31 137 GLY A CA 1
ATOM 990 C C . GLY A 1 137 ? 13.941 4.987 -13.797 1.00 80.31 137 GLY A C 1
ATOM 991 O O . GLY A 1 137 ? 12.735 5.002 -13.571 1.00 80.31 137 GLY A O 1
ATOM 992 N N . THR A 1 138 ? 14.480 4.295 -14.794 1.00 84.12 138 THR A N 1
ATOM 993 C CA . THR A 1 138 ? 13.711 3.375 -15.629 1.00 84.12 138 THR A CA 1
ATOM 994 C C . THR A 1 138 ? 13.443 2.089 -14.854 1.00 84.12 138 THR A C 1
ATOM 996 O O . THR A 1 138 ? 14.348 1.545 -14.223 1.00 84.12 138 THR A O 1
ATOM 999 N N . SER A 1 139 ? 12.214 1.583 -14.913 1.00 91.62 139 SER A N 1
ATOM 1000 C CA . SER A 1 139 ? 11.812 0.345 -14.244 1.00 91.62 139 SER A CA 1
ATOM 1001 C C . SER A 1 139 ? 10.827 -0.426 -15.113 1.00 91.62 139 SER A C 1
ATOM 1003 O O . SER A 1 139 ? 9.996 0.171 -15.791 1.00 91.62 139 SER A O 1
ATOM 1005 N N . SER A 1 140 ? 10.899 -1.754 -15.042 1.00 92.38 140 SER A N 1
ATOM 1006 C CA . SER A 1 140 ? 9.936 -2.676 -15.660 1.00 92.38 140 SER A CA 1
ATOM 1007 C C . SER A 1 140 ? 8.515 -2.546 -15.096 1.00 92.38 140 SER A C 1
ATOM 1009 O O . SER A 1 140 ? 7.566 -3.044 -15.691 1.00 92.38 140 SER A O 1
ATOM 1011 N N . LEU A 1 141 ? 8.354 -1.874 -13.952 1.00 92.81 141 LEU A N 1
ATOM 1012 C CA . LEU A 1 141 ? 7.066 -1.661 -13.293 1.00 92.81 141 LEU A CA 1
ATOM 1013 C C . LEU A 1 141 ? 6.366 -0.383 -13.756 1.00 92.81 141 LEU A C 1
ATOM 1015 O O . LEU A 1 141 ? 5.202 -0.173 -13.407 1.00 92.81 141 LEU A O 1
ATOM 1019 N N . LEU A 1 142 ? 7.069 0.493 -14.484 1.00 95.25 142 LEU A N 1
ATOM 1020 C CA . LEU A 1 142 ? 6.642 1.865 -14.729 1.00 95.25 142 LEU A CA 1
ATOM 1021 C C . LEU A 1 142 ? 6.475 2.177 -16.215 1.00 95.25 142 LEU A C 1
ATOM 1023 O O . LEU A 1 142 ? 7.237 1.745 -17.074 1.00 95.25 142 LEU A O 1
ATOM 1027 N N . SER A 1 143 ? 5.490 3.021 -16.487 1.00 93.25 143 SER A N 1
ATOM 1028 C CA . SER A 1 143 ? 5.360 3.785 -17.724 1.00 93.25 143 SER A CA 1
ATOM 1029 C C . SER A 1 143 ? 6.501 4.807 -17.881 1.00 93.25 143 SER A C 1
ATOM 1031 O O . SER A 1 143 ? 7.133 5.183 -16.884 1.00 93.25 143 SER A O 1
ATOM 1033 N N . PRO A 1 144 ? 6.740 5.331 -19.100 1.00 90.88 144 PRO A N 1
ATOM 1034 C CA . PRO A 1 144 ? 7.689 6.426 -19.332 1.00 90.88 144 PRO A CA 1
ATOM 1035 C C . PRO A 1 144 ? 7.424 7.680 -18.480 1.00 90.88 144 PRO A C 1
ATOM 1037 O O . PRO A 1 144 ? 8.347 8.427 -18.164 1.00 90.88 144 PRO A O 1
ATOM 1040 N N . GLU A 1 145 ? 6.178 7.899 -18.058 1.00 91.50 145 GLU A N 1
ATOM 1041 C CA . GLU A 1 145 ? 5.755 9.012 -17.201 1.00 91.50 145 GLU A CA 1
ATOM 1042 C C . GLU A 1 145 ? 6.069 8.779 -15.702 1.00 91.50 145 GLU A C 1
ATOM 1044 O O . GLU A 1 145 ? 5.846 9.654 -14.848 1.00 91.50 145 GLU A O 1
ATOM 1049 N N . GLY A 1 146 ? 6.602 7.600 -15.359 1.00 93.38 146 GLY A N 1
ATOM 1050 C CA . GLY A 1 146 ? 7.012 7.208 -14.010 1.00 93.38 146 GLY A CA 1
ATOM 1051 C C . GLY A 1 146 ? 5.854 6.811 -13.091 1.00 93.38 146 GLY A C 1
ATOM 1052 O O . GLY A 1 146 ? 5.978 6.925 -11.870 1.00 93.38 146 GLY A O 1
ATOM 1053 N N . PHE A 1 147 ? 4.720 6.406 -13.663 1.00 94.75 147 PHE A N 1
ATOM 1054 C CA . PHE A 1 147 ? 3.603 5.775 -12.951 1.00 94.75 147 PHE A CA 1
ATOM 1055 C C . PHE A 1 147 ? 3.626 4.271 -13.179 1.00 94.75 147 PHE A C 1
ATOM 1057 O O . PHE A 1 147 ? 4.107 3.835 -14.223 1.00 94.75 147 PHE A O 1
ATOM 1064 N N . PHE A 1 148 ? 3.060 3.486 -12.265 1.00 95.56 148 PHE A N 1
ATOM 1065 C CA . PHE A 1 148 ? 2.847 2.060 -12.508 1.00 95.56 148 PHE A CA 1
ATOM 1066 C C . PHE A 1 148 ? 2.092 1.811 -13.820 1.00 95.56 148 PHE A C 1
ATOM 1068 O O . PHE A 1 148 ? 1.265 2.623 -14.237 1.00 95.56 148 PHE A O 1
ATOM 1075 N N . LEU A 1 149 ? 2.353 0.664 -14.452 1.00 93.12 149 LEU A N 1
ATOM 1076 C CA . LEU A 1 149 ? 1.792 0.279 -15.758 1.00 93.12 149 LEU A CA 1
ATOM 1077 C C . LEU A 1 149 ? 0.258 0.114 -15.792 1.00 93.12 149 LEU A C 1
ATOM 1079 O O . LEU A 1 149 ? -0.307 -0.251 -16.824 1.00 93.12 149 LEU A O 1
ATOM 1083 N N . GLY A 1 150 ? -0.447 0.340 -14.683 1.00 91.38 150 GLY A N 1
ATOM 1084 C CA . GLY A 1 150 ? -1.854 -0.013 -14.575 1.00 91.38 150 GLY A CA 1
ATOM 1085 C C . GLY A 1 150 ? -2.040 -1.511 -14.347 1.00 91.38 150 GLY A C 1
ATOM 1086 O O . GLY A 1 150 ? -1.156 -2.333 -14.581 1.00 91.38 150 GLY A O 1
ATOM 1087 N N . LYS A 1 151 ? -3.251 -1.895 -13.940 1.00 88.50 151 LYS A N 1
ATOM 1088 C CA . LYS A 1 151 ? -3.623 -3.305 -13.753 1.00 88.50 151 LYS A CA 1
ATOM 1089 C C . LYS A 1 151 ? -3.396 -4.145 -15.012 1.00 88.50 151 LYS A C 1
ATOM 1091 O O . LYS A 1 151 ? -2.892 -5.258 -14.919 1.00 88.50 151 LYS A O 1
ATOM 1096 N N . MET A 1 152 ? -3.803 -3.633 -16.175 1.00 88.94 152 MET A N 1
ATOM 1097 C CA . MET A 1 152 ? -3.695 -4.371 -17.437 1.00 88.94 152 MET A CA 1
ATOM 1098 C C . MET A 1 152 ? -2.262 -4.390 -17.963 1.00 88.94 152 MET A C 1
ATOM 1100 O O . MET A 1 152 ? -1.773 -5.470 -18.276 1.00 88.94 152 MET A O 1
ATOM 1104 N N . GLY A 1 153 ? -1.559 -3.253 -17.952 1.00 90.62 153 GLY A N 1
ATOM 1105 C CA . GLY A 1 153 ? -0.166 -3.204 -18.399 1.00 90.62 153 GLY A CA 1
ATOM 1106 C C . GLY A 1 153 ? 0.757 -4.058 -17.530 1.00 90.62 153 GLY A C 1
ATOM 1107 O O . GLY A 1 153 ? 1.580 -4.797 -18.058 1.00 90.62 153 GLY A O 1
ATOM 1108 N N . PHE A 1 154 ? 0.563 -4.066 -16.205 1.00 89.75 154 PHE A N 1
ATOM 1109 C CA . PHE A 1 154 ? 1.319 -4.961 -15.325 1.00 89.75 154 PHE A CA 1
ATOM 1110 C C . PHE A 1 154 ? 1.030 -6.440 -15.625 1.00 89.75 154 PHE A C 1
ATOM 1112 O O . PHE A 1 154 ? 1.946 -7.254 -15.677 1.00 89.75 154 PHE A O 1
ATOM 1119 N N . ARG A 1 155 ? -0.234 -6.804 -15.887 1.00 87.94 155 ARG A N 1
ATOM 1120 C CA . ARG A 1 155 ? -0.608 -8.177 -16.274 1.00 87.94 155 ARG A CA 1
ATOM 1121 C C . ARG A 1 155 ? 0.030 -8.620 -17.583 1.00 87.94 155 ARG A C 1
ATOM 1123 O O . ARG A 1 155 ? 0.483 -9.757 -17.669 1.00 87.94 155 ARG A O 1
ATOM 1130 N N . GLU A 1 156 ? 0.029 -7.749 -18.583 1.00 89.94 156 GLU A N 1
ATOM 1131 C CA . GLU A 1 156 ? 0.646 -8.009 -19.883 1.00 89.94 156 GLU A CA 1
ATOM 1132 C C . GLU A 1 156 ? 2.160 -8.183 -19.740 1.00 89.94 156 GLU A C 1
ATOM 1134 O O . GLU A 1 156 ? 2.695 -9.177 -20.224 1.00 89.94 156 GLU A O 1
ATOM 1139 N N . ALA A 1 157 ? 2.823 -7.306 -18.980 1.00 89.50 157 ALA A N 1
ATOM 1140 C CA . ALA A 1 157 ? 4.253 -7.407 -18.702 1.00 89.50 157 ALA A CA 1
ATOM 1141 C C . ALA A 1 157 ? 4.612 -8.703 -17.951 1.00 89.50 157 ALA A C 1
ATOM 1143 O O . ALA A 1 157 ? 5.580 -9.375 -18.305 1.00 89.50 157 ALA A O 1
ATOM 1144 N N . VAL A 1 158 ? 3.816 -9.111 -16.951 1.00 88.81 158 VAL A N 1
ATOM 1145 C CA . VAL A 1 158 ? 4.010 -10.401 -16.259 1.00 88.81 158 VAL A CA 1
ATOM 1146 C C . VAL A 1 158 ? 3.843 -11.570 -17.231 1.00 88.81 158 VAL A C 1
ATOM 1148 O O . VAL A 1 158 ? 4.661 -12.486 -17.230 1.00 88.81 158 VAL A O 1
ATOM 1151 N N . ALA A 1 159 ? 2.812 -11.545 -18.080 1.00 88.31 159 ALA A N 1
ATOM 1152 C CA . ALA A 1 159 ? 2.557 -12.613 -19.045 1.00 88.31 159 ALA A CA 1
ATOM 1153 C C . ALA A 1 159 ? 3.652 -12.717 -20.123 1.00 88.31 159 ALA A C 1
ATOM 1155 O O . ALA A 1 159 ? 3.933 -13.815 -20.600 1.00 88.31 159 ALA A O 1
ATOM 1156 N N . ALA A 1 160 ? 4.267 -11.589 -20.485 1.00 90.62 160 ALA A N 1
ATOM 1157 C CA . ALA A 1 160 ? 5.386 -11.514 -21.419 1.00 90.62 160 ALA A CA 1
ATOM 1158 C C . ALA A 1 160 ? 6.743 -11.882 -20.787 1.00 90.62 160 ALA A C 1
ATOM 1160 O O . ALA A 1 160 ? 7.688 -12.181 -21.512 1.00 90.62 160 ALA A O 1
ATOM 1161 N N . GLY A 1 161 ? 6.841 -11.911 -19.451 1.00 90.12 161 GLY A N 1
ATOM 1162 C CA . GLY A 1 161 ? 8.108 -12.107 -18.740 1.00 90.12 161 GLY A CA 1
ATOM 1163 C C . GLY A 1 161 ? 8.979 -10.847 -18.673 1.00 90.12 161 GLY A C 1
ATOM 1164 O O . GLY A 1 161 ? 10.170 -10.950 -18.394 1.00 90.12 161 GLY A O 1
ATOM 1165 N N . ASP A 1 162 ? 8.388 -9.672 -18.897 1.00 91.88 162 ASP A N 1
ATOM 1166 C CA . ASP A 1 162 ? 9.079 -8.377 -18.950 1.00 91.88 162 ASP A CA 1
ATOM 1167 C C . ASP A 1 162 ? 9.232 -7.717 -17.568 1.00 91.88 162 ASP A C 1
ATOM 1169 O O . ASP A 1 162 ? 9.838 -6.652 -17.444 1.00 91.88 162 ASP A O 1
ATOM 1173 N N . VAL A 1 163 ? 8.682 -8.334 -16.515 1.00 91.25 163 VAL A N 1
ATOM 1174 C CA . VAL A 1 163 ? 8.760 -7.830 -15.137 1.00 91.25 163 VAL A CA 1
ATOM 1175 C C . VAL A 1 163 ? 10.015 -8.340 -14.436 1.00 91.25 163 VAL A C 1
ATOM 1177 O O . VAL A 1 163 ? 10.200 -9.540 -14.226 1.00 91.25 163 VAL A O 1
ATOM 1180 N N . ASP A 1 164 ? 10.843 -7.401 -13.988 1.00 91.88 164 ASP A N 1
ATOM 1181 C CA . ASP A 1 164 ? 12.022 -7.667 -13.171 1.00 91.88 164 ASP A CA 1
ATOM 1182 C C . ASP A 1 164 ? 11.604 -7.907 -11.708 1.00 91.88 164 ASP A C 1
ATOM 1184 O O . ASP A 1 164 ? 11.283 -6.985 -10.955 1.00 91.88 164 ASP A O 1
ATOM 1188 N N . MET A 1 165 ? 11.572 -9.175 -11.295 1.00 89.12 165 MET A N 1
ATOM 1189 C CA . MET A 1 165 ? 11.129 -9.591 -9.956 1.00 89.12 165 MET A CA 1
ATOM 1190 C C . MET A 1 165 ? 11.932 -8.967 -8.795 1.00 89.12 165 MET A C 1
ATOM 1192 O O . MET A 1 165 ? 11.324 -8.627 -7.776 1.00 89.12 165 MET A O 1
ATOM 1196 N N . PRO A 1 166 ? 13.262 -8.776 -8.896 1.00 91.88 166 PRO A N 1
ATOM 1197 C CA . PRO A 1 166 ? 14.014 -7.898 -8.001 1.00 91.88 166 PRO A CA 1
ATOM 1198 C C . PRO A 1 166 ? 13.385 -6.514 -7.783 1.00 91.88 166 PRO A C 1
ATOM 1200 O O . PRO A 1 166 ? 13.243 -6.103 -6.635 1.00 91.88 166 PRO A O 1
ATOM 1203 N N . GLN A 1 167 ? 12.922 -5.835 -8.837 1.00 93.31 167 GLN A N 1
ATOM 1204 C CA . GLN A 1 167 ? 12.288 -4.513 -8.709 1.00 93.31 167 GLN A CA 1
ATOM 1205 C C . GLN A 1 167 ? 10.947 -4.593 -7.981 1.00 93.31 167 GLN A C 1
ATOM 1207 O O . GLN A 1 167 ? 10.621 -3.710 -7.190 1.00 93.31 167 GLN A O 1
ATOM 1212 N N . VAL A 1 168 ? 10.180 -5.668 -8.200 1.00 93.19 168 VAL A N 1
ATOM 1213 C CA . VAL A 1 168 ? 8.956 -5.923 -7.425 1.00 93.19 168 VAL A CA 1
ATOM 1214 C C . VAL A 1 168 ? 9.284 -6.045 -5.940 1.00 93.19 168 VAL A C 1
ATOM 1216 O O . VAL A 1 168 ? 8.634 -5.415 -5.111 1.00 93.19 168 VAL A O 1
ATOM 1219 N N . ARG A 1 169 ? 10.297 -6.847 -5.592 1.00 92.81 169 ARG A N 1
ATOM 1220 C CA . ARG A 1 169 ? 10.724 -7.026 -4.200 1.00 92.81 169 ARG A CA 1
ATOM 1221 C C . ARG A 1 169 ? 11.142 -5.696 -3.576 1.00 92.81 169 ARG A C 1
ATOM 1223 O O . ARG A 1 169 ? 10.669 -5.384 -2.490 1.00 92.81 169 ARG A O 1
ATOM 1230 N N . GLU A 1 170 ? 11.988 -4.929 -4.259 1.00 95.00 170 GLU A N 1
ATOM 1231 C CA . GLU A 1 170 ? 12.451 -3.622 -3.783 1.00 95.00 170 GLU A CA 1
ATOM 1232 C C . GLU A 1 170 ? 11.286 -2.656 -3.537 1.00 95.00 170 GLU A C 1
ATOM 1234 O O . GLU A 1 170 ? 11.270 -1.947 -2.530 1.00 95.00 170 GLU A O 1
ATOM 1239 N N . GLU A 1 171 ? 10.287 -2.646 -4.421 1.00 96.69 171 GLU A N 1
ATOM 1240 C CA . GLU A 1 171 ? 9.094 -1.819 -4.247 1.00 96.69 171 GLU A CA 1
ATOM 1241 C C . GLU A 1 171 ? 8.256 -2.270 -3.044 1.00 96.69 171 GLU A C 1
ATOM 1243 O O . GLU A 1 171 ? 7.865 -1.439 -2.225 1.00 96.69 171 GLU A O 1
ATOM 1248 N N . LEU A 1 172 ? 8.012 -3.573 -2.884 1.00 96.12 172 LEU A N 1
ATOM 1249 C CA . LEU A 1 172 ? 7.247 -4.102 -1.749 1.00 96.12 172 LEU A CA 1
ATOM 1250 C C . LEU A 1 172 ? 7.964 -3.864 -0.409 1.00 96.12 172 LEU A C 1
ATOM 1252 O O . LEU A 1 172 ? 7.327 -3.511 0.584 1.00 96.12 172 LEU A O 1
ATOM 1256 N N . GLU A 1 173 ? 9.290 -4.005 -0.374 1.00 97.00 173 GLU A N 1
ATOM 1257 C CA . GLU A 1 173 ? 10.111 -3.688 0.802 1.00 97.00 173 GLU A CA 1
ATOM 1258 C C . G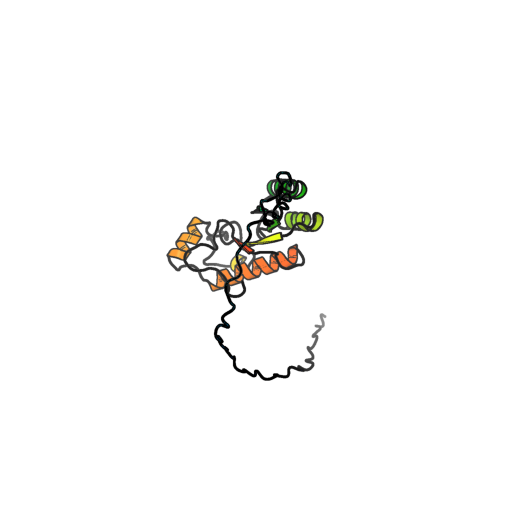LU A 1 173 ? 10.079 -2.187 1.128 1.00 97.00 173 GLU A C 1
ATOM 1260 O O . GLU A 1 173 ? 10.003 -1.803 2.303 1.00 97.00 173 GLU A O 1
ATOM 1265 N N . ALA A 1 174 ? 10.074 -1.325 0.108 1.00 97.94 174 ALA A N 1
ATOM 1266 C CA . ALA A 1 174 ? 9.922 0.115 0.281 1.00 97.94 174 ALA A CA 1
ATOM 1267 C C . ALA A 1 174 ? 8.526 0.495 0.796 1.00 97.94 174 ALA A C 1
ATOM 1269 O O . ALA A 1 174 ? 8.417 1.321 1.702 1.00 97.94 174 ALA A O 1
ATOM 1270 N N . GLN A 1 175 ? 7.464 -0.134 0.288 1.00 98.38 175 GLN A N 1
ATOM 1271 C CA . GLN A 1 175 ? 6.099 0.068 0.782 1.00 98.38 175 GLN A CA 1
ATOM 1272 C C . GLN A 1 175 ? 5.943 -0.381 2.236 1.00 98.38 175 GLN A C 1
ATOM 1274 O O . GLN A 1 175 ? 5.363 0.344 3.043 1.00 98.38 175 GLN A O 1
ATOM 1279 N N . LEU A 1 176 ? 6.519 -1.527 2.609 1.00 98.44 176 LEU A N 1
ATOM 1280 C CA . LEU A 1 176 ? 6.525 -1.997 3.994 1.00 98.44 176 LEU A CA 1
ATOM 1281 C C . LEU A 1 176 ? 7.309 -1.052 4.915 1.00 98.44 176 LEU A C 1
ATOM 1283 O O . LEU A 1 176 ? 6.879 -0.761 6.030 1.00 98.44 176 LEU A O 1
ATOM 1287 N N . SER A 1 177 ? 8.445 -0.535 4.448 1.00 98.50 177 SER A N 1
ATOM 1288 C CA . SER A 1 177 ? 9.221 0.463 5.191 1.00 98.50 177 SER A CA 1
ATOM 1289 C C . SER A 1 177 ? 8.420 1.753 5.381 1.00 98.50 177 SER A C 1
ATOM 1291 O O . SER A 1 177 ? 8.319 2.252 6.500 1.00 98.50 177 SER A O 1
ATOM 1293 N N . ARG A 1 178 ? 7.752 2.235 4.326 1.00 98.50 178 ARG A N 1
ATOM 1294 C CA . ARG A 1 178 ? 6.884 3.414 4.395 1.00 98.50 178 ARG A CA 1
ATOM 1295 C C . ARG A 1 178 ? 5.692 3.208 5.324 1.00 98.50 178 ARG A C 1
ATOM 1297 O O . ARG A 1 178 ? 5.344 4.116 6.073 1.00 98.50 178 ARG A O 1
ATOM 1304 N N . PHE A 1 179 ? 5.096 2.018 5.327 1.00 98.75 179 PHE A N 1
ATOM 1305 C CA . PHE A 1 179 ? 4.047 1.661 6.279 1.00 98.75 179 PHE A CA 1
ATOM 1306 C C . PHE A 1 179 ? 4.529 1.844 7.722 1.00 98.75 179 PHE A C 1
ATOM 1308 O O . PHE A 1 179 ? 3.872 2.516 8.515 1.00 98.75 179 PHE A O 1
ATOM 1315 N N . ARG A 1 180 ? 5.705 1.293 8.049 1.00 98.62 180 ARG A N 1
ATOM 1316 C CA . ARG A 1 180 ? 6.302 1.388 9.390 1.00 98.62 180 ARG A CA 1
ATOM 1317 C C . ARG A 1 180 ? 6.615 2.827 9.782 1.00 98.62 180 ARG A C 1
ATOM 1319 O O . ARG A 1 180 ? 6.391 3.194 10.929 1.00 98.62 180 ARG A O 1
ATOM 1326 N N . GLU A 1 181 ? 7.094 3.645 8.848 1.00 98.50 181 GLU A N 1
ATOM 1327 C CA . GLU A 1 181 ? 7.304 5.080 9.081 1.00 98.50 181 GLU A CA 1
ATOM 1328 C C . GLU A 1 181 ? 5.998 5.803 9.422 1.00 98.50 181 GLU A C 1
ATOM 1330 O O . GLU A 1 181 ? 5.963 6.627 10.334 1.00 98.50 181 GLU A O 1
ATOM 1335 N N . LEU A 1 182 ? 4.922 5.493 8.696 1.00 98.44 182 LEU A N 1
ATOM 1336 C CA . LEU A 1 182 ? 3.621 6.121 8.886 1.00 98.44 182 LEU A CA 1
ATOM 1337 C C . LEU A 1 182 ? 2.940 5.651 10.178 1.00 98.44 182 LEU A C 1
ATOM 1339 O O . LEU A 1 182 ? 2.371 6.467 10.898 1.00 98.44 182 LEU A O 1
ATOM 1343 N N . LEU A 1 183 ? 2.956 4.355 10.490 1.00 98.12 183 LEU A N 1
ATOM 1344 C CA . LEU A 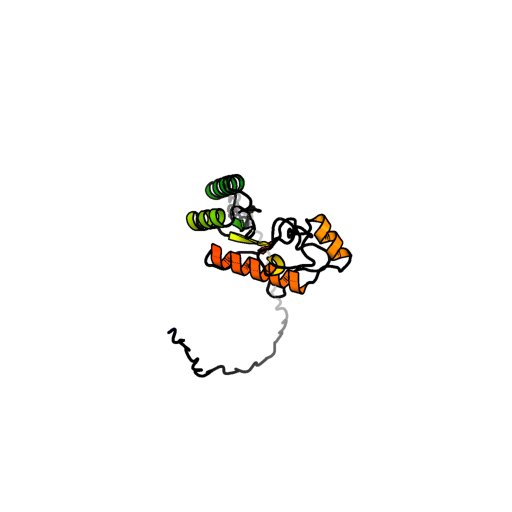1 183 ? 2.162 3.778 11.586 1.00 98.12 183 LEU A CA 1
ATOM 1345 C C . LEU A 1 183 ? 2.971 3.501 12.857 1.00 98.12 183 LEU A C 1
ATOM 1347 O O . LEU A 1 183 ? 2.380 3.276 13.913 1.00 98.12 183 LEU A O 1
ATOM 1351 N N . GLY A 1 184 ? 4.302 3.501 12.780 1.00 97.81 184 GLY A N 1
ATOM 1352 C CA . GLY A 1 184 ? 5.187 3.160 13.896 1.00 97.81 184 GLY A CA 1
ATOM 1353 C C . GLY A 1 184 ? 5.158 1.680 14.298 1.00 97.81 184 GLY A C 1
ATOM 1354 O O . GLY A 1 184 ? 5.630 1.341 15.380 1.00 97.81 184 GLY A O 1
ATOM 1355 N N . SER A 1 185 ? 4.578 0.801 13.474 1.00 96.75 185 SER A N 1
ATOM 1356 C CA . SER A 1 185 ? 4.431 -0.639 13.738 1.00 96.75 185 SER A CA 1
ATOM 1357 C C . SER A 1 185 ? 4.355 -1.452 12.440 1.00 96.75 185 SER A C 1
ATOM 1359 O O . SER A 1 185 ? 4.228 -0.885 11.352 1.00 96.75 185 SER A O 1
ATOM 1361 N N . ASP A 1 186 ? 4.467 -2.779 12.553 1.00 98.19 186 ASP A N 1
ATOM 1362 C CA . ASP A 1 186 ? 4.232 -3.707 11.443 1.00 98.19 186 ASP A CA 1
ATOM 1363 C C . ASP A 1 186 ? 2.739 -3.798 11.082 1.00 98.19 186 ASP A C 1
ATOM 1365 O O . ASP A 1 186 ? 1.881 -3.645 11.960 1.00 98.19 186 ASP A O 1
ATOM 1369 N N . PRO A 1 187 ? 2.402 -4.064 9.806 1.00 98.12 187 PRO A N 1
ATOM 1370 C CA . PRO A 1 187 ? 1.017 -4.236 9.395 1.00 98.12 187 PRO A CA 1
ATOM 1371 C C . PRO A 1 187 ? 0.407 -5.495 10.021 1.00 98.12 187 PRO A C 1
ATOM 1373 O O . PRO A 1 187 ? 1.059 -6.526 10.166 1.00 98.12 187 PRO A O 1
ATOM 1376 N N . THR A 1 188 ? -0.884 -5.433 10.344 1.00 97.69 188 THR A N 1
ATOM 1377 C CA . THR A 1 188 ? -1.624 -6.584 10.901 1.00 97.69 188 THR A CA 1
ATOM 1378 C C . THR A 1 188 ? -1.876 -7.699 9.881 1.00 97.69 188 THR A C 1
ATOM 1380 O O . THR A 1 188 ? -2.131 -8.838 10.265 1.00 97.69 188 THR A O 1
ATOM 1383 N N . HIS A 1 189 ? -1.845 -7.355 8.594 1.00 96.62 189 HIS A N 1
ATOM 1384 C CA . HIS A 1 189 ? -2.007 -8.239 7.445 1.00 96.62 189 HIS A CA 1
ATOM 1385 C C . HIS A 1 189 ? -1.465 -7.549 6.186 1.00 96.62 189 HIS A C 1
ATOM 1387 O O . HIS A 1 189 ? -1.235 -6.337 6.187 1.00 96.62 189 HIS A O 1
ATOM 1393 N N . VAL A 1 190 ? -1.274 -8.317 5.115 1.00 95.56 190 VAL A N 1
ATOM 1394 C CA . VAL A 1 190 ? -0.899 -7.805 3.794 1.00 95.56 190 VAL A CA 1
ATOM 1395 C C . VAL A 1 190 ? -1.854 -8.392 2.764 1.00 95.56 190 VAL A C 1
ATOM 1397 O O . VAL A 1 190 ? -2.052 -9.605 2.714 1.00 95.56 190 VAL A O 1
ATOM 1400 N N . ASP A 1 191 ? -2.432 -7.530 1.945 1.00 94.12 191 ASP A N 1
ATOM 1401 C CA . ASP A 1 191 ? -3.201 -7.867 0.749 1.00 94.12 191 ASP A CA 1
ATOM 1402 C C . ASP A 1 191 ? -2.665 -7.029 -0.428 1.00 94.12 191 ASP A C 1
ATOM 1404 O O . ASP A 1 191 ? -1.577 -6.453 -0.339 1.00 94.12 191 ASP A O 1
ATOM 1408 N N . GLY A 1 192 ? -3.351 -7.005 -1.575 1.00 91.06 192 GLY A N 1
ATOM 1409 C CA . GLY A 1 192 ? -2.845 -6.250 -2.721 1.00 91.06 192 GLY A CA 1
ATOM 1410 C C . GLY A 1 192 ? -3.915 -5.585 -3.566 1.00 91.06 192 GLY A C 1
ATOM 1411 O O . GLY A 1 192 ? -4.873 -6.240 -3.991 1.00 91.06 192 GLY A O 1
ATOM 1412 N N . HIS A 1 193 ? -3.665 -4.316 -3.887 1.00 88.81 193 HIS A N 1
ATOM 1413 C CA . HIS A 1 193 ? -4.505 -3.474 -4.729 1.00 88.81 193 HIS A CA 1
ATOM 1414 C C . HIS A 1 193 ? -4.785 -4.140 -6.065 1.00 88.81 193 HIS A C 1
ATOM 1416 O O . HIS A 1 193 ? -3.895 -4.721 -6.689 1.00 88.81 193 HIS A O 1
ATOM 1422 N N . GLN A 1 194 ? -6.038 -4.087 -6.509 1.00 80.88 194 GLN A N 1
ATOM 1423 C CA . GLN A 1 194 ? -6.478 -4.689 -7.771 1.00 80.88 194 GLN A CA 1
ATOM 1424 C C . GLN A 1 194 ? -6.127 -6.182 -7.933 1.00 80.88 194 GLN A C 1
ATOM 1426 O O . GLN A 1 194 ? -6.138 -6.691 -9.059 1.00 80.88 194 GLN A O 1
ATOM 1431 N N . HIS A 1 195 ? -5.878 -6.895 -6.828 1.00 73.81 195 HIS A N 1
ATOM 1432 C CA . HIS A 1 195 ? -5.454 -8.296 -6.808 1.00 73.81 195 HIS A CA 1
ATOM 1433 C C . HIS A 1 195 ? -4.158 -8.562 -7.594 1.00 73.81 195 HIS A C 1
ATOM 1435 O O . HIS A 1 195 ? -3.986 -9.644 -8.160 1.00 73.81 195 HIS A O 1
ATOM 1441 N N . VAL A 1 196 ? -3.220 -7.603 -7.635 1.00 60.44 196 VAL A N 1
ATOM 1442 C CA . VAL A 1 196 ? -1.908 -7.799 -8.295 1.00 60.44 196 VAL A CA 1
ATOM 1443 C C . VAL A 1 196 ? -1.124 -8.994 -7.735 1.00 60.44 196 VAL A C 1
ATOM 1445 O O . VAL A 1 196 ? -0.296 -9.571 -8.431 1.00 60.44 196 VAL A O 1
ATOM 1448 N N . HIS A 1 197 ? -1.438 -9.424 -6.512 1.00 60.34 197 HIS A N 1
ATOM 1449 C CA . HIS A 1 197 ? -0.848 -10.594 -5.864 1.00 60.34 197 HIS A CA 1
ATOM 1450 C C . HIS A 1 197 ? -1.357 -11.950 -6.404 1.00 60.34 197 HIS A C 1
ATOM 1452 O O . HIS A 1 197 ? -0.739 -12.976 -6.136 1.00 60.34 197 HIS A O 1
ATOM 1458 N N . VAL A 1 198 ? -2.456 -11.974 -7.174 1.00 56.94 198 VAL A N 1
ATOM 1459 C CA . VAL A 1 198 ? -3.087 -13.200 -7.722 1.00 56.94 198 VAL A CA 1
ATOM 1460 C C . VAL A 1 198 ? -2.708 -13.433 -9.196 1.00 56.94 198 VAL A C 1
ATOM 1462 O O . VAL A 1 198 ? -3.259 -14.302 -9.871 1.00 56.94 198 VAL A O 1
ATOM 1465 N N . LEU A 1 199 ? -1.769 -12.659 -9.748 1.00 53.09 199 LEU A N 1
ATOM 1466 C CA . LEU A 1 199 ? -1.318 -12.868 -11.124 1.00 53.09 199 LEU A CA 1
ATOM 1467 C C . LEU A 1 199 ? -0.515 -14.177 -11.254 1.00 53.09 199 LEU A C 1
ATOM 1469 O O . LEU A 1 199 ? 0.225 -14.534 -10.332 1.00 53.09 199 LEU A O 1
ATOM 1473 N N . PRO A 1 200 ? -0.662 -14.916 -12.374 1.00 42.47 200 PRO A N 1
ATOM 1474 C CA . PRO A 1 200 ? 0.066 -16.163 -12.585 1.00 42.47 200 PRO A CA 1
ATOM 1475 C C . PRO A 1 200 ? 1.575 -15.889 -12.518 1.00 42.47 200 PRO A C 1
ATOM 1477 O O . PRO A 1 200 ? 2.100 -15.134 -13.328 1.00 42.47 200 PRO A O 1
ATOM 1480 N N . GLY A 1 201 ? 2.246 -16.457 -11.509 1.00 51.38 201 GLY A N 1
ATOM 1481 C CA . GLY A 1 201 ? 3.659 -16.183 -11.210 1.00 51.38 201 GLY A CA 1
ATOM 1482 C C . GLY A 1 201 ? 4.031 -16.196 -9.721 1.00 51.38 201 GLY A C 1
ATOM 1483 O O . GLY A 1 201 ? 5.210 -16.303 -9.409 1.00 51.38 201 GLY A O 1
ATOM 1484 N N . GLY A 1 202 ? 3.059 -16.153 -8.797 1.00 46.22 202 GLY A N 1
ATOM 1485 C CA . GLY A 1 202 ? 3.317 -16.358 -7.361 1.00 46.22 202 GLY A CA 1
ATOM 1486 C C . GLY A 1 202 ? 4.151 -15.242 -6.718 1.00 46.22 202 GLY A C 1
ATOM 1487 O O . GLY A 1 202 ? 5.225 -15.493 -6.182 1.00 46.22 202 GLY A O 1
ATOM 1488 N N . LEU A 1 203 ? 3.641 -14.009 -6.750 1.00 52.91 203 LEU A N 1
ATOM 1489 C CA . LEU A 1 203 ? 4.288 -12.777 -6.261 1.00 52.91 203 LEU A CA 1
ATOM 1490 C C . LEU A 1 203 ? 4.375 -12.654 -4.720 1.00 52.91 203 LEU A C 1
ATOM 1492 O O . LEU A 1 203 ? 4.363 -11.545 -4.193 1.00 52.91 203 LEU A O 1
ATOM 1496 N N . MET A 1 204 ? 4.467 -13.763 -3.982 1.00 46.88 204 MET A N 1
ATOM 1497 C CA . MET A 1 204 ? 4.652 -13.728 -2.526 1.00 46.88 204 MET A CA 1
ATOM 1498 C C . MET A 1 204 ? 6.125 -13.965 -2.165 1.00 46.88 204 MET A C 1
ATOM 1500 O O . MET A 1 204 ? 6.682 -15.012 -2.509 1.00 46.88 204 MET A O 1
ATOM 1504 N N . PRO A 1 205 ? 6.783 -13.032 -1.453 1.00 43.59 205 PRO A N 1
ATOM 1505 C CA . PRO A 1 205 ? 8.049 -13.314 -0.794 1.00 43.59 205 PRO A CA 1
ATOM 1506 C C . PRO A 1 205 ? 7.868 -14.422 0.255 1.00 43.59 205 PRO A C 1
ATOM 1508 O O . PRO A 1 205 ? 6.836 -14.507 0.914 1.00 43.59 205 PRO A O 1
ATOM 1511 N N . SER A 1 206 ? 8.898 -15.241 0.466 1.00 39.34 206 SER A N 1
ATOM 1512 C CA . SER A 1 206 ? 8.881 -16.410 1.363 1.00 39.34 206 SER A CA 1
ATOM 1513 C C . SER A 1 206 ? 8.786 -16.103 2.870 1.00 39.34 206 SER A C 1
ATOM 1515 O O . SER A 1 206 ? 9.152 -16.958 3.671 1.00 39.34 206 SER A O 1
ATOM 1517 N N . TRP A 1 207 ? 8.400 -14.890 3.270 1.00 39.78 207 TRP A N 1
ATOM 1518 C CA . TRP A 1 207 ? 8.267 -14.498 4.679 1.00 39.78 207 TRP A CA 1
ATOM 1519 C C . TRP A 1 207 ? 6.812 -14.340 5.142 1.00 39.78 207 TRP A C 1
ATOM 1521 O O . TRP A 1 207 ? 6.608 -14.025 6.312 1.00 39.78 207 TRP A O 1
ATOM 1531 N N . ALA A 1 208 ? 5.835 -14.558 4.252 1.00 35.06 208 ALA A N 1
ATOM 1532 C CA . ALA A 1 208 ? 4.419 -14.649 4.614 1.00 35.06 208 ALA A CA 1
ATOM 1533 C C . ALA A 1 208 ? 4.111 -15.911 5.436 1.00 35.06 208 ALA A C 1
ATOM 1535 O O . ALA A 1 208 ? 4.679 -16.981 5.112 1.00 35.06 208 ALA A O 1
#

Radius of gyration: 30.93 Å; chains: 1; bounding box: 84×92×57 Å

pLDDT: mean 76.66, std 25.31, range [30.83, 98.81]